Protein AF-A0A969XQJ2-F1 (afdb_monomer_lite)

Sequence (297 aa):
PVFRQEMNVAYYADLEAAYEAQEWARVVELSDRLWSTDPEYRRAQVEGMLFDAFIHSAEELIAEARVEEAIRLYDRALQLQPGVAGVERARDLATLYMEAMTYWGADWGLVLEPLGSLYEMAPGYLDVADRLYDAAVAYGDLFAQQGDWCVAVTQYDRALDTRYDAAVASRREEIAAYCRVSPTDTPEGTPGPEGWPTPSGAFVGRVVEQTPLESDKIYIRGRVLDRNGRGVGGVVVKIQAWDWSVTHVSDGNGLFSFDGLNQPVAYTLSLENYPGASVEAPGEWGKITWVEFKERG

Structure (mmCIF, N/CA/C/O backbone):
data_AF-A0A969XQJ2-F1
#
_entry.id   AF-A0A969XQJ2-F1
#
loop_
_atom_site.group_PDB
_atom_site.id
_atom_site.type_symbol
_atom_site.label_atom_id
_atom_site.label_alt_id
_atom_site.label_comp_id
_atom_site.label_asym_id
_atom_site.label_entity_id
_atom_site.label_seq_id
_atom_site.pdbx_PDB_ins_code
_atom_site.Cartn_x
_atom_site.Cartn_y
_atom_site.Cartn_z
_atom_site.occupancy
_atom_site.B_iso_or_equiv
_atom_site.auth_seq_id
_atom_site.auth_comp_id
_atom_site.auth_asym_id
_atom_site.auth_atom_id
_atom_site.pdbx_PDB_model_num
ATOM 1 N N . PRO A 1 1 ? -33.835 9.544 37.289 1.00 68.12 1 PRO A N 1
ATOM 2 C CA . PRO A 1 1 ? -32.744 8.898 38.063 1.00 68.12 1 PRO A CA 1
ATOM 3 C C . PRO A 1 1 ? -32.860 7.368 38.076 1.00 68.12 1 PRO A C 1
ATOM 5 O O . PRO A 1 1 ? -31.991 6.723 37.515 1.00 68.12 1 PRO A O 1
ATOM 8 N N . VAL A 1 2 ? -33.960 6.809 38.601 1.00 75.50 2 VAL A N 1
ATOM 9 C CA . VAL A 1 2 ? -34.174 5.346 38.690 1.00 75.50 2 VAL A CA 1
ATOM 10 C C . VAL A 1 2 ? -34.329 4.691 37.311 1.00 75.50 2 VAL A C 1
ATOM 12 O O . VAL A 1 2 ? -33.568 3.796 36.978 1.00 75.50 2 VAL A O 1
ATOM 15 N N . PHE A 1 3 ? -35.201 5.229 36.451 1.00 76.06 3 PHE A N 1
ATOM 16 C CA . PHE A 1 3 ? -35.419 4.701 35.093 1.00 76.06 3 PHE A CA 1
ATOM 17 C C . PHE A 1 3 ? -34.147 4.673 34.222 1.00 76.06 3 PHE A C 1
ATOM 19 O O . PHE A 1 3 ? -33.919 3.735 33.469 1.00 76.06 3 PHE A O 1
ATOM 26 N N . ARG A 1 4 ? -33.277 5.688 34.352 1.00 78.12 4 ARG A N 1
ATOM 27 C CA . ARG A 1 4 ? -31.981 5.726 33.647 1.00 78.12 4 ARG A CA 1
ATOM 28 C C . ARG A 1 4 ? -31.055 4.611 34.137 1.00 78.12 4 ARG A C 1
ATOM 30 O O . ARG A 1 4 ? -30.389 3.973 33.337 1.00 78.12 4 ARG A O 1
ATOM 37 N N . GLN A 1 5 ? -31.036 4.373 35.445 1.00 81.50 5 GLN A N 1
ATOM 38 C CA . GLN A 1 5 ? -30.201 3.348 36.058 1.00 81.50 5 GLN A CA 1
ATOM 39 C C . GLN A 1 5 ? -30.660 1.933 35.678 1.00 81.50 5 GLN A C 1
ATOM 41 O O . GLN A 1 5 ? -29.822 1.096 35.365 1.00 81.50 5 GLN A O 1
ATOM 46 N N . GLU A 1 6 ? -31.972 1.682 35.645 1.00 85.69 6 GLU A N 1
ATOM 47 C CA . GLU A 1 6 ? -32.547 0.412 35.171 1.00 85.69 6 GLU A CA 1
ATOM 48 C C . GLU A 1 6 ? -32.212 0.153 33.695 1.00 85.69 6 GLU A C 1
ATOM 50 O O . GLU A 1 6 ? -31.825 -0.955 33.332 1.00 85.69 6 GLU A O 1
ATOM 55 N N . MET A 1 7 ? -32.283 1.191 32.857 1.00 87.25 7 MET A N 1
ATOM 56 C CA . MET A 1 7 ? -31.946 1.099 31.437 1.00 87.25 7 MET A CA 1
ATOM 57 C C . MET A 1 7 ? -30.452 0.822 31.201 1.00 87.25 7 MET A C 1
ATOM 59 O O . MET A 1 7 ? -30.120 -0.032 30.385 1.00 87.25 7 MET A O 1
ATOM 63 N N . ASN A 1 8 ? -29.552 1.475 31.947 1.00 90.06 8 ASN A N 1
ATOM 64 C CA . ASN A 1 8 ? -28.110 1.206 31.863 1.00 90.06 8 ASN A CA 1
ATOM 65 C C . ASN A 1 8 ? -27.773 -0.241 32.253 1.00 90.06 8 ASN A C 1
ATOM 67 O O . ASN A 1 8 ? -26.934 -0.865 31.612 1.00 90.06 8 ASN A O 1
ATOM 71 N N . VAL A 1 9 ? -28.437 -0.783 33.285 1.00 92.94 9 VAL A N 1
ATOM 72 C CA . VAL A 1 9 ? -28.267 -2.187 33.698 1.00 92.94 9 VAL A CA 1
ATOM 73 C C . VAL A 1 9 ? -28.711 -3.138 32.588 1.00 92.94 9 VAL A C 1
ATOM 75 O O . VAL A 1 9 ? -27.995 -4.091 32.301 1.00 92.94 9 VAL A O 1
ATOM 78 N N . ALA A 1 10 ? -29.856 -2.872 31.951 1.00 91.38 10 ALA A N 1
ATOM 79 C CA . ALA A 1 10 ? -30.351 -3.694 30.850 1.00 91.38 10 ALA A CA 1
ATOM 80 C C . ALA A 1 10 ? -29.413 -3.655 29.631 1.00 91.38 10 ALA A C 1
ATOM 82 O O . ALA A 1 10 ? -29.007 -4.707 29.151 1.00 91.38 10 ALA A O 1
ATOM 83 N N . TYR A 1 11 ? -28.996 -2.464 29.181 1.00 91.44 11 TYR A N 1
ATOM 84 C CA . TYR A 1 11 ? -28.070 -2.341 28.048 1.00 91.44 11 TYR A CA 1
ATOM 85 C C . TYR A 1 11 ? -26.715 -2.987 28.311 1.00 91.44 11 TYR A C 1
ATOM 87 O O . TYR A 1 11 ? -26.141 -3.580 27.405 1.00 91.44 11 TYR A O 1
ATOM 95 N N . TYR A 1 12 ? -26.204 -2.886 29.537 1.00 95.81 12 TYR A N 1
ATOM 96 C CA . TYR A 1 12 ? -24.948 -3.528 29.894 1.00 95.81 12 TYR A CA 1
ATOM 97 C C . TYR A 1 12 ? -25.073 -5.061 29.937 1.00 95.81 12 TYR A C 1
ATOM 99 O O . TYR A 1 12 ? -24.171 -5.745 29.473 1.00 95.81 12 TYR A O 1
ATOM 107 N N . ALA A 1 13 ? -26.196 -5.608 30.413 1.00 96.75 13 ALA A N 1
ATOM 108 C CA . 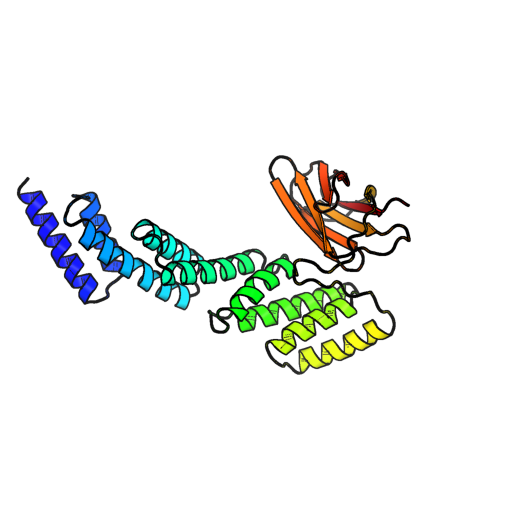ALA A 1 13 ? -26.439 -7.052 30.361 1.00 96.75 13 ALA A CA 1
ATOM 109 C C . ALA A 1 13 ? -26.564 -7.570 28.915 1.00 96.75 13 ALA A C 1
ATOM 111 O O . ALA A 1 13 ? -26.001 -8.612 28.586 1.00 96.75 13 ALA A O 1
ATOM 112 N N . ASP A 1 14 ? -27.251 -6.826 28.041 1.00 96.44 14 ASP A N 1
ATOM 113 C CA . ASP A 1 14 ? -27.321 -7.145 26.609 1.00 96.44 14 ASP A CA 1
ATOM 114 C C . ASP A 1 14 ? -25.930 -7.078 25.955 1.00 96.44 14 ASP A C 1
ATOM 116 O O . ASP A 1 14 ? -25.615 -7.886 25.084 1.00 96.44 14 ASP A O 1
ATOM 120 N N . LEU A 1 15 ? -25.096 -6.116 26.371 1.00 97.44 15 LEU A N 1
ATOM 121 C CA . LEU A 1 15 ? -23.725 -5.944 25.886 1.00 97.44 15 LEU A CA 1
ATOM 122 C C . LEU A 1 15 ? -22.840 -7.131 26.280 1.00 97.44 15 LEU A C 1
ATOM 124 O O . LEU A 1 15 ? -22.138 -7.662 25.424 1.00 97.44 15 LEU A O 1
ATOM 128 N N . GLU A 1 16 ? -22.903 -7.571 27.540 1.00 98.06 16 GLU A N 1
ATOM 129 C CA . GLU A 1 16 ? -22.179 -8.759 28.012 1.00 98.06 16 GLU A CA 1
ATOM 130 C C . GLU A 1 16 ? -22.615 -10.011 27.243 1.00 98.06 16 GLU A C 1
ATOM 132 O O . GLU A 1 16 ? -21.768 -10.764 26.771 1.00 98.06 16 GLU A O 1
ATOM 137 N N . ALA A 1 17 ? -23.922 -10.195 27.028 1.00 98.12 17 ALA A N 1
ATOM 138 C CA . ALA A 1 17 ? -24.436 -11.323 26.255 1.00 98.12 17 ALA A CA 1
ATOM 139 C C . ALA A 1 17 ? -23.962 -11.298 24.789 1.00 98.12 17 ALA A C 1
ATOM 141 O O . ALA A 1 17 ? -23.565 -12.334 24.257 1.00 98.12 17 ALA A O 1
ATOM 142 N N . ALA A 1 18 ? -23.968 -10.126 24.143 1.00 98.00 18 ALA A N 1
ATOM 143 C CA . ALA A 1 18 ? -23.460 -9.963 22.781 1.00 98.00 18 ALA A CA 1
ATOM 144 C C . ALA A 1 18 ? -21.953 -10.251 22.697 1.00 98.00 18 ALA A C 1
ATOM 146 O O . ALA A 1 18 ? -21.496 -10.893 21.753 1.00 98.00 18 ALA A O 1
ATOM 147 N N . TYR A 1 19 ? -21.186 -9.811 23.695 1.00 98.19 19 TYR A N 1
ATOM 148 C CA . TYR A 1 19 ? -19.752 -10.066 23.781 1.00 98.19 19 TYR A CA 1
ATOM 149 C C . TYR A 1 19 ? -19.448 -11.559 23.976 1.00 98.19 19 TYR A C 1
ATOM 151 O O . TYR A 1 19 ? -18.628 -12.119 23.252 1.00 98.19 19 TYR A O 1
ATOM 159 N N . GLU A 1 20 ? -20.160 -12.238 24.881 1.00 97.88 20 GLU A N 1
ATOM 160 C CA . GLU A 1 20 ? -20.044 -13.691 25.074 1.00 97.88 20 GLU A CA 1
ATOM 161 C C . GLU A 1 20 ? -20.429 -14.484 23.815 1.00 97.88 20 GLU A C 1
ATOM 163 O O . GLU A 1 20 ? -19.836 -15.525 23.529 1.00 97.88 20 GLU A O 1
ATOM 168 N N . ALA A 1 21 ? -21.398 -13.982 23.046 1.00 97.81 21 ALA A N 1
ATOM 169 C CA . ALA A 1 21 ? -21.823 -14.555 21.773 1.00 97.81 21 ALA A CA 1
ATOM 170 C C . ALA A 1 21 ? -20.924 -14.169 20.581 1.00 97.81 21 ALA A C 1
ATOM 172 O O . ALA A 1 21 ? -21.176 -14.635 19.471 1.00 97.81 21 ALA A O 1
ATOM 173 N N . GLN A 1 22 ? -19.885 -13.349 20.796 1.00 97.06 22 GLN A N 1
ATOM 174 C CA . GLN A 1 22 ? -18.988 -12.831 19.754 1.00 97.06 22 GLN A CA 1
ATOM 175 C C . GLN A 1 22 ? -19.714 -12.031 18.657 1.00 97.06 22 GLN A C 1
ATOM 177 O O . GLN A 1 22 ? -19.283 -11.963 17.509 1.00 97.06 22 GLN A O 1
ATOM 182 N N . GLU A 1 23 ? -20.831 -11.392 19.003 1.00 97.06 23 GLU A N 1
ATOM 183 C CA . GLU A 1 23 ? -21.601 -10.542 18.098 1.00 97.06 23 GLU A CA 1
ATOM 184 C C . GLU A 1 23 ? -20.977 -9.135 18.045 1.00 97.06 23 GLU A C 1
ATOM 186 O O . GLU A 1 23 ? -21.541 -8.161 18.546 1.00 97.06 23 GLU A O 1
ATOM 191 N N . TRP A 1 24 ? -19.789 -8.999 17.449 1.00 95.75 24 TRP A N 1
ATOM 192 C CA . TRP A 1 24 ? -18.967 -7.778 17.527 1.00 95.75 24 TRP A CA 1
ATOM 193 C C . TRP A 1 24 ? -19.682 -6.509 17.051 1.00 95.75 24 TRP A C 1
ATOM 195 O O . TRP A 1 24 ? -19.635 -5.475 17.719 1.00 95.75 24 TRP A O 1
ATOM 205 N N . ALA A 1 25 ? -20.436 -6.593 15.951 1.00 91.75 25 ALA A N 1
ATOM 206 C CA . ALA A 1 25 ? -21.256 -5.480 15.472 1.00 91.75 25 ALA A CA 1
ATOM 207 C C . ALA A 1 25 ? -22.308 -5.041 16.510 1.00 91.75 25 ALA A C 1
ATOM 209 O O . ALA A 1 25 ? -22.579 -3.848 16.675 1.00 91.75 25 ALA A O 1
ATOM 210 N N . ARG A 1 26 ? -22.877 -6.002 17.245 1.00 95.12 26 ARG A N 1
ATOM 211 C CA . ARG A 1 26 ? -23.861 -5.747 18.298 1.00 95.12 26 ARG A CA 1
ATOM 212 C C . ARG A 1 26 ? -23.209 -5.151 19.546 1.00 95.12 26 ARG A C 1
ATOM 214 O O . ARG A 1 26 ? -23.802 -4.263 20.157 1.00 95.12 26 ARG A O 1
ATOM 221 N N . VAL A 1 27 ? -21.988 -5.575 19.880 1.00 97.50 27 VAL A N 1
ATOM 222 C CA . VAL A 1 27 ? -21.174 -4.995 20.963 1.00 97.50 27 VAL A CA 1
ATOM 223 C C . VAL A 1 27 ? -20.923 -3.505 20.721 1.00 97.50 27 VAL A C 1
ATOM 225 O O . VAL A 1 27 ? -21.145 -2.695 21.623 1.00 97.50 27 VAL A O 1
ATOM 228 N N . VAL A 1 28 ? -20.538 -3.115 19.500 1.00 93.50 28 VAL A N 1
ATOM 229 C CA . VAL A 1 28 ? -20.348 -1.699 19.133 1.00 93.50 28 VAL A CA 1
ATOM 230 C C . VAL A 1 28 ? -21.655 -0.912 19.285 1.00 93.50 28 VAL A C 1
ATOM 232 O O . VAL A 1 28 ? -21.684 0.117 19.957 1.00 93.50 28 VAL A O 1
ATOM 235 N N . GLU A 1 29 ? -22.761 -1.424 18.734 1.00 93.69 29 GLU A N 1
ATOM 236 C CA . GLU A 1 29 ? -24.067 -0.753 18.791 1.00 93.69 29 GLU A CA 1
ATOM 237 C C . GLU A 1 29 ? -24.560 -0.537 20.234 1.00 93.69 29 GLU A C 1
ATOM 239 O O . GLU A 1 29 ? -25.061 0.537 20.583 1.00 93.69 29 GLU A O 1
ATOM 244 N N . LEU A 1 30 ? -24.447 -1.562 21.081 1.00 94.88 30 LEU A N 1
ATOM 245 C CA . LEU A 1 30 ? -24.872 -1.495 22.478 1.00 94.88 30 LEU A CA 1
ATOM 246 C C . LEU A 1 30 ? -23.963 -0.579 23.305 1.00 94.88 30 LEU A C 1
ATOM 248 O O . LEU A 1 30 ? -24.469 0.152 24.160 1.00 94.88 30 LEU A O 1
ATOM 252 N N . SER A 1 31 ? -22.661 -0.550 23.007 1.00 94.00 31 SER A N 1
ATOM 253 C CA . SER A 1 31 ? -21.711 0.372 23.642 1.00 94.00 31 SER A CA 1
ATOM 254 C C . SER A 1 31 ? -22.047 1.832 23.324 1.00 94.00 31 SER A C 1
ATOM 256 O O . SER A 1 31 ? -22.154 2.645 24.243 1.00 94.00 31 SER A O 1
ATOM 258 N N . ASP A 1 32 ? -22.332 2.156 22.057 1.00 91.69 32 ASP A N 1
ATOM 259 C CA . ASP A 1 32 ? -22.742 3.506 21.637 1.00 91.69 32 ASP A CA 1
ATOM 260 C C . ASP A 1 32 ? -24.039 3.953 22.331 1.00 91.69 32 ASP A C 1
ATOM 262 O O . ASP A 1 32 ? -24.153 5.083 22.821 1.00 91.69 32 ASP A O 1
ATOM 266 N N . ARG A 1 33 ? -25.031 3.056 22.428 1.00 91.31 33 ARG A N 1
ATOM 267 C CA . ARG A 1 33 ? -26.292 3.332 23.137 1.00 91.31 33 ARG A CA 1
ATOM 268 C C . ARG A 1 33 ? -26.059 3.594 24.622 1.00 91.31 33 ARG A C 1
ATOM 270 O O . ARG A 1 33 ? -26.620 4.554 25.162 1.00 91.31 33 ARG A O 1
ATOM 277 N N . LEU A 1 34 ? -25.231 2.777 25.270 1.00 92.88 34 LEU A N 1
ATOM 278 C CA . LEU A 1 34 ? -24.901 2.931 26.682 1.00 92.88 34 LEU A CA 1
ATOM 279 C C . LEU A 1 34 ? -24.174 4.259 26.933 1.00 92.88 34 LEU A C 1
ATOM 281 O O . LEU A 1 34 ? -24.609 5.029 27.789 1.00 92.88 34 LEU A O 1
ATOM 285 N N . TRP A 1 35 ? -23.169 4.601 26.124 1.00 91.75 35 TRP A N 1
ATOM 286 C CA . TRP A 1 35 ? -22.449 5.874 26.227 1.00 91.75 35 TRP A CA 1
ATOM 287 C C . TRP A 1 35 ? -23.308 7.097 25.923 1.00 91.75 35 TRP A C 1
ATOM 289 O O . TRP A 1 35 ? -23.174 8.115 26.597 1.00 91.75 35 TRP A O 1
ATOM 299 N N . SER A 1 36 ? -24.244 7.011 24.974 1.00 90.44 36 SER A N 1
ATOM 300 C CA . SER A 1 36 ? -25.186 8.111 24.717 1.00 90.44 36 SER A CA 1
ATOM 301 C C . SER A 1 36 ? -26.073 8.433 25.929 1.00 90.44 36 SER A C 1
ATOM 303 O O . SER A 1 36 ? -26.563 9.555 26.069 1.00 90.44 36 SER A O 1
ATOM 305 N N . THR A 1 37 ? -26.267 7.453 26.818 1.00 90.06 37 THR A N 1
ATOM 306 C CA . THR A 1 37 ? -27.092 7.582 28.021 1.00 90.06 37 THR A CA 1
ATOM 307 C C . THR A 1 37 ? -26.263 7.955 29.251 1.00 90.06 37 THR A C 1
ATOM 309 O O . THR A 1 37 ? -26.667 8.834 30.022 1.00 90.06 37 THR A O 1
ATOM 312 N N . ASP A 1 38 ? -25.143 7.262 29.464 1.00 93.44 38 ASP A N 1
ATOM 313 C CA . ASP A 1 38 ? -24.268 7.400 30.628 1.00 93.44 38 ASP A CA 1
ATOM 314 C C . ASP A 1 38 ? -22.829 6.930 30.303 1.00 93.44 38 ASP A C 1
ATOM 316 O O . ASP A 1 38 ? -22.509 5.751 30.471 1.00 93.44 38 ASP A O 1
ATOM 320 N N . PRO A 1 39 ? -21.946 7.839 29.843 1.00 91.69 39 PRO A N 1
ATOM 321 C CA . PRO A 1 39 ? -20.570 7.512 29.446 1.00 91.69 39 PRO A CA 1
ATOM 322 C C . PRO A 1 39 ? -19.697 6.906 30.553 1.00 91.69 39 PRO A C 1
ATOM 324 O O . PRO A 1 39 ? -18.723 6.216 30.268 1.00 91.69 39 PRO A O 1
ATOM 327 N N . GLU A 1 40 ? -20.022 7.174 31.820 1.00 94.38 40 GLU A N 1
ATOM 328 C CA . GLU A 1 40 ? -19.209 6.744 32.964 1.00 94.38 40 GLU A CA 1
ATOM 329 C C . GLU A 1 40 ? -19.672 5.396 33.537 1.00 94.38 40 GLU A C 1
ATOM 331 O O . GLU A 1 40 ? -19.009 4.807 34.399 1.00 94.38 40 GLU A O 1
ATOM 336 N N . TYR A 1 41 ? -20.804 4.869 33.060 1.00 94.44 41 TYR A N 1
ATOM 337 C CA . TYR A 1 41 ? -21.340 3.606 33.540 1.00 94.44 41 TYR A CA 1
ATOM 338 C C . TYR A 1 41 ? -20.441 2.439 33.128 1.00 94.44 41 TYR A C 1
ATOM 340 O O . TYR A 1 41 ? -20.392 2.063 31.960 1.00 94.44 41 TYR A O 1
ATOM 348 N N . ARG A 1 42 ? -19.746 1.842 34.110 1.00 95.25 42 ARG A N 1
ATOM 349 C CA . ARG A 1 42 ? -18.847 0.686 33.904 1.00 95.25 42 ARG A CA 1
ATOM 350 C C . ARG A 1 42 ? -17.858 0.911 32.757 1.00 95.25 42 ARG A C 1
ATOM 352 O O . ARG A 1 42 ? -17.553 0.002 31.990 1.00 95.25 42 ARG A O 1
ATOM 359 N N . ARG A 1 43 ? -17.370 2.147 32.655 1.00 95.00 43 ARG A N 1
ATOM 360 C CA . ARG A 1 43 ? -16.572 2.635 31.533 1.00 95.00 43 ARG A CA 1
ATOM 361 C C . ARG A 1 43 ? -15.448 1.678 31.136 1.00 95.00 43 ARG A C 1
ATOM 363 O O . ARG A 1 43 ? -15.395 1.273 29.987 1.00 95.00 43 ARG A O 1
ATOM 370 N N . ALA A 1 44 ? -14.632 1.243 32.095 1.00 95.75 44 ALA A N 1
ATOM 371 C CA . ALA A 1 44 ? -13.509 0.345 31.827 1.00 95.75 44 ALA A CA 1
ATOM 372 C C . ALA A 1 44 ? -13.936 -1.019 31.245 1.00 95.75 44 ALA A C 1
ATOM 374 O O . ALA A 1 44 ? -13.248 -1.559 30.387 1.00 95.75 44 ALA A O 1
ATOM 375 N N . GLN A 1 45 ? -15.064 -1.585 31.693 1.00 96.81 45 GLN A N 1
ATOM 376 C CA . GLN A 1 45 ? -15.578 -2.850 31.154 1.00 96.81 45 GLN A CA 1
ATOM 377 C C . GLN A 1 45 ? -16.109 -2.675 29.729 1.00 96.81 45 GLN A C 1
ATOM 379 O O . GLN A 1 45 ? -15.850 -3.512 28.870 1.00 96.81 45 GLN A O 1
ATOM 384 N N . VAL A 1 46 ? -16.830 -1.578 29.480 1.00 96.75 46 VAL A N 1
ATOM 385 C CA . VAL A 1 46 ? -17.363 -1.249 28.151 1.00 96.75 46 VAL A CA 1
ATOM 386 C C . VAL A 1 46 ? -16.225 -0.976 27.168 1.00 96.75 46 VAL A C 1
ATOM 388 O O . VAL A 1 46 ? -16.230 -1.532 26.079 1.00 96.75 46 VAL A O 1
ATOM 391 N N . GLU A 1 47 ? -15.222 -0.185 27.565 1.00 97.00 47 GLU A N 1
ATOM 392 C CA . GLU A 1 47 ? -14.029 0.086 26.751 1.00 97.00 47 GLU A CA 1
ATOM 393 C C . GLU A 1 47 ? -13.260 -1.206 26.431 1.00 97.00 47 GLU A C 1
ATOM 395 O O . GLU A 1 47 ? -12.841 -1.382 25.292 1.00 97.00 47 GLU A O 1
ATOM 400 N N . GLY A 1 48 ? -13.139 -2.139 27.385 1.00 97.56 48 GLY A N 1
ATOM 401 C CA . GLY A 1 48 ? -12.519 -3.448 27.149 1.00 97.56 48 GLY A CA 1
ATOM 402 C C . GLY A 1 48 ? -13.271 -4.302 26.121 1.00 97.56 48 GLY A C 1
ATOM 403 O O . GLY A 1 48 ? -12.670 -4.785 25.167 1.00 97.56 48 GLY A O 1
ATOM 404 N N . MET A 1 49 ? -14.596 -4.435 26.255 1.00 98.19 49 MET A N 1
ATOM 405 C CA . MET A 1 49 ? -15.408 -5.180 25.278 1.00 98.19 49 MET A CA 1
ATOM 406 C C . MET A 1 49 ? -15.399 -4.517 23.894 1.00 98.19 49 MET A C 1
ATOM 408 O O . MET A 1 49 ? -15.373 -5.200 22.870 1.00 98.19 49 MET A O 1
ATOM 412 N N . LEU A 1 50 ? -15.410 -3.182 23.853 1.00 97.56 50 LEU A N 1
ATOM 413 C CA . LEU A 1 50 ? -15.385 -2.417 22.612 1.00 97.56 50 LEU A CA 1
ATOM 414 C C . LEU A 1 50 ? -14.028 -2.516 21.900 1.00 97.56 50 LEU A C 1
ATOM 416 O O . LEU A 1 50 ? -13.990 -2.592 20.674 1.00 97.56 50 LEU A O 1
ATOM 420 N N . PHE A 1 51 ? -12.928 -2.556 22.656 1.00 98.31 51 PHE A N 1
ATOM 421 C CA . PHE A 1 51 ? -11.586 -2.804 22.131 1.00 98.31 51 PHE A CA 1
ATOM 422 C C . PHE A 1 51 ? -11.516 -4.137 21.375 1.00 98.31 51 PHE A C 1
ATOM 424 O O . PHE A 1 51 ? -11.130 -4.155 20.205 1.00 98.31 51 PHE A O 1
ATOM 431 N N . ASP A 1 52 ? -11.968 -5.225 21.999 1.00 98.12 52 ASP A N 1
ATOM 432 C CA . ASP A 1 52 ? -11.993 -6.553 21.376 1.00 98.12 52 ASP A CA 1
ATOM 433 C C . ASP A 1 52 ? -12.915 -6.590 20.149 1.00 98.12 52 ASP A C 1
ATOM 435 O O . ASP A 1 52 ? -12.546 -7.121 19.099 1.00 98.12 52 ASP A O 1
ATOM 439 N N . ALA A 1 53 ? -14.095 -5.964 20.243 1.00 98.25 53 ALA A N 1
ATOM 440 C CA . ALA A 1 53 ? -15.029 -5.883 19.125 1.00 98.25 53 ALA A CA 1
ATOM 441 C C . ALA A 1 53 ? -14.434 -5.141 17.920 1.00 98.25 53 ALA A C 1
ATOM 443 O O . ALA A 1 53 ? -14.646 -5.565 16.783 1.00 98.25 53 ALA A O 1
ATOM 444 N N . PHE A 1 54 ? -13.672 -4.062 18.140 1.00 98.44 54 PHE A N 1
ATOM 445 C CA . PHE A 1 54 ? -12.986 -3.357 17.058 1.00 98.44 54 PHE A CA 1
ATOM 446 C C . PHE A 1 54 ? -11.905 -4.210 16.398 1.00 98.44 54 PHE A C 1
ATOM 448 O O . PHE A 1 54 ? -11.815 -4.188 15.172 1.00 98.44 54 PHE A O 1
ATOM 455 N N . ILE A 1 55 ? -11.123 -4.976 17.164 1.00 98.19 55 ILE A N 1
ATOM 456 C CA . ILE A 1 55 ? -10.083 -5.850 16.603 1.00 98.19 55 ILE A CA 1
ATOM 457 C C . ILE A 1 55 ? -10.709 -6.941 15.740 1.00 98.19 55 ILE A C 1
ATOM 459 O O . ILE A 1 55 ? -10.332 -7.076 14.578 1.00 98.19 55 ILE A O 1
ATOM 463 N N . HIS A 1 56 ? -11.691 -7.673 16.264 1.00 97.75 56 HIS A N 1
ATOM 464 C CA . HIS A 1 56 ? -12.308 -8.765 15.513 1.00 97.75 56 HIS A CA 1
ATOM 465 C C . HIS A 1 56 ? -13.082 -8.274 14.288 1.00 97.75 56 HIS A C 1
ATOM 467 O O . HIS A 1 56 ? -12.968 -8.856 13.212 1.00 97.75 56 HIS A O 1
ATOM 473 N N . SER A 1 57 ? -13.786 -7.146 14.401 1.00 97.38 57 SER A N 1
ATOM 474 C CA . SER A 1 57 ? -14.433 -6.527 13.238 1.00 97.38 57 SER A CA 1
ATOM 475 C C . SER A 1 57 ? -13.404 -6.070 12.193 1.00 97.38 57 SER A C 1
ATOM 477 O O . SER A 1 57 ? -13.657 -6.160 10.996 1.00 97.38 57 SER A O 1
ATOM 479 N N . ALA A 1 58 ? -12.232 -5.581 12.614 1.00 98.06 58 ALA A N 1
ATOM 480 C CA . ALA A 1 58 ? -11.159 -5.219 11.692 1.00 98.06 58 ALA A CA 1
ATOM 481 C C . ALA A 1 58 ? -10.588 -6.453 10.978 1.00 98.06 58 ALA A C 1
ATOM 483 O O . ALA A 1 58 ? -10.365 -6.400 9.774 1.00 98.06 58 ALA A O 1
ATOM 484 N N . GLU A 1 59 ? -10.397 -7.568 11.685 1.00 96.88 59 GLU A N 1
ATOM 485 C CA . GLU A 1 59 ? -9.954 -8.842 11.102 1.00 96.88 59 GLU A CA 1
ATOM 486 C C . GLU A 1 59 ? -10.944 -9.372 10.051 1.00 96.88 59 GLU A C 1
ATOM 488 O O . GLU A 1 59 ? -10.526 -9.791 8.970 1.00 96.88 59 GLU A O 1
ATOM 493 N N . GLU A 1 60 ? -12.251 -9.291 10.322 1.00 96.69 60 GLU A N 1
ATOM 494 C CA . GLU A 1 60 ? -13.304 -9.616 9.349 1.00 96.69 60 GLU A CA 1
ATOM 495 C C . GLU A 1 60 ? -13.226 -8.706 8.113 1.00 96.69 60 GLU A C 1
ATOM 497 O O . GLU A 1 60 ? -13.250 -9.185 6.980 1.00 96.69 60 GLU A O 1
ATOM 502 N N . LEU A 1 61 ? -13.041 -7.397 8.312 1.00 97.88 61 LEU A N 1
ATOM 503 C CA . LEU A 1 61 ? -12.875 -6.440 7.215 1.00 97.88 61 LEU A CA 1
ATOM 504 C C . LEU A 1 61 ? -11.610 -6.705 6.390 1.00 97.88 61 LEU A C 1
ATOM 506 O O . LEU A 1 61 ? -11.648 -6.553 5.169 1.00 97.88 61 LEU A O 1
ATOM 510 N N . ILE A 1 62 ? -10.506 -7.133 7.013 1.00 98.19 62 ILE A N 1
ATOM 511 C CA . ILE A 1 62 ? -9.317 -7.595 6.286 1.00 98.19 62 ILE A CA 1
ATOM 512 C C . ILE A 1 62 ? -9.674 -8.812 5.428 1.00 98.19 62 ILE A C 1
ATOM 514 O O . ILE A 1 62 ? -9.375 -8.807 4.238 1.00 98.19 62 ILE A O 1
ATOM 518 N N . ALA A 1 63 ? -10.373 -9.813 5.968 1.00 96.19 63 ALA A N 1
ATOM 519 C CA . ALA A 1 63 ? -10.789 -10.985 5.192 1.00 96.19 63 ALA A CA 1
ATOM 520 C C . ALA A 1 63 ? -11.708 -10.633 4.000 1.00 96.19 63 ALA A C 1
ATOM 522 O O . ALA A 1 63 ? -11.678 -11.312 2.974 1.00 96.19 63 ALA A O 1
ATOM 523 N N . GLU A 1 64 ? -12.479 -9.548 4.105 1.00 96.75 64 GLU A N 1
ATOM 524 C CA . GLU A 1 64 ? -13.305 -8.981 3.027 1.00 96.75 64 GLU A CA 1
ATOM 525 C C . GLU A 1 64 ? -12.544 -8.024 2.084 1.00 96.75 64 GLU A C 1
ATOM 527 O O . GLU A 1 64 ? -13.152 -7.426 1.195 1.00 96.75 64 GLU A O 1
ATOM 532 N N . ALA A 1 65 ? -11.231 -7.846 2.269 1.00 95.81 65 ALA A N 1
ATOM 533 C CA . ALA A 1 65 ? -10.389 -6.867 1.570 1.00 95.81 65 ALA A CA 1
ATOM 534 C C . ALA A 1 65 ? -10.845 -5.396 1.724 1.00 95.81 65 ALA A C 1
ATOM 536 O O . ALA A 1 65 ? -10.496 -4.528 0.921 1.00 95.81 65 ALA A O 1
ATOM 537 N N . ARG A 1 66 ? -11.583 -5.077 2.793 1.00 97.81 66 ARG A N 1
ATOM 538 C CA . ARG A 1 66 ? -12.044 -3.725 3.164 1.00 97.81 66 ARG A CA 1
ATOM 539 C C . ARG A 1 66 ? -11.040 -3.037 4.091 1.00 97.81 66 ARG A C 1
ATOM 541 O O . ARG A 1 66 ? -11.347 -2.629 5.212 1.00 97.81 66 ARG A O 1
ATOM 548 N N . VAL A 1 67 ? -9.806 -2.916 3.608 1.00 97.56 67 VAL A N 1
ATOM 549 C CA . VAL A 1 67 ? -8.628 -2.581 4.425 1.00 97.56 67 VAL A CA 1
ATOM 550 C C . VAL A 1 67 ? -8.693 -1.178 5.041 1.00 97.56 67 VAL A C 1
ATOM 552 O O . VAL A 1 67 ? -8.369 -1.017 6.215 1.00 97.56 67 VAL A O 1
ATOM 555 N N . GLU A 1 68 ? -9.184 -0.165 4.319 1.00 95.44 68 GLU A N 1
ATOM 556 C CA . GLU A 1 68 ? -9.348 1.190 4.882 1.00 95.44 68 GLU A CA 1
ATOM 557 C C . GLU A 1 68 ? -10.265 1.222 6.108 1.00 95.44 68 GLU A C 1
ATOM 559 O O . GLU A 1 68 ? -10.037 1.973 7.058 1.00 95.44 68 GLU A O 1
ATOM 564 N N . GLU A 1 69 ? -11.333 0.426 6.083 1.00 96.62 69 GLU A N 1
ATOM 565 C CA . GLU A 1 69 ? -12.278 0.353 7.191 1.00 96.62 69 GLU A CA 1
ATOM 566 C C . GLU A 1 69 ? -11.658 -0.382 8.381 1.00 96.62 69 GLU A C 1
ATOM 568 O O . GLU A 1 69 ? -11.809 0.077 9.514 1.00 96.62 69 GLU A O 1
ATOM 573 N N . ALA A 1 70 ? -10.886 -1.443 8.126 1.00 98.31 70 ALA A N 1
ATOM 574 C CA . ALA A 1 70 ? -10.128 -2.145 9.157 1.00 98.31 70 ALA A CA 1
ATOM 575 C C . ALA A 1 70 ? -9.123 -1.220 9.866 1.00 98.31 70 ALA A C 1
ATOM 577 O O . ALA A 1 70 ? -9.087 -1.192 11.096 1.00 98.31 70 ALA A O 1
ATOM 578 N N . ILE A 1 71 ? -8.375 -0.392 9.120 1.00 98.12 71 ILE A N 1
ATOM 579 C CA . ILE A 1 71 ? -7.440 0.598 9.692 1.00 98.12 71 ILE A CA 1
ATOM 580 C C . ILE A 1 71 ? -8.166 1.523 10.674 1.00 98.12 71 ILE A C 1
ATOM 582 O O . ILE A 1 71 ? -7.696 1.721 11.794 1.00 98.12 71 ILE A O 1
ATOM 586 N N . ARG A 1 72 ? -9.348 2.038 10.303 1.00 98.12 72 ARG A N 1
ATOM 587 C CA . ARG A 1 72 ? -10.140 2.915 11.186 1.00 98.12 72 ARG A CA 1
ATOM 588 C C . ARG A 1 72 ? -10.549 2.217 12.481 1.00 98.12 72 ARG A C 1
ATOM 590 O O . ARG A 1 72 ? -10.627 2.874 13.518 1.00 98.12 72 ARG A O 1
ATOM 597 N N . LEU A 1 73 ? -10.847 0.920 12.433 1.00 98.06 73 LEU A N 1
ATOM 598 C CA . LEU A 1 73 ? -11.195 0.153 13.627 1.00 98.06 73 LEU A CA 1
ATOM 599 C C . LEU A 1 73 ? -9.971 -0.127 14.503 1.00 98.06 73 LEU A C 1
ATOM 601 O O . LEU A 1 73 ? -10.063 0.056 15.715 1.00 98.06 73 LEU A O 1
ATOM 605 N N . TYR A 1 74 ? -8.817 -0.455 13.919 1.00 98.62 74 TYR A N 1
ATOM 606 C CA . TYR A 1 74 ? -7.571 -0.561 14.682 1.00 98.62 74 TYR A CA 1
ATOM 607 C C . TYR A 1 74 ? -7.191 0.764 15.351 1.00 98.62 74 TYR A C 1
ATOM 609 O O . TYR A 1 74 ? -6.845 0.774 16.531 1.00 98.62 74 TYR A O 1
ATOM 617 N N . ASP A 1 75 ? -7.335 1.893 14.651 1.00 98.31 75 ASP A N 1
ATOM 618 C CA . ASP A 1 75 ? -7.095 3.219 15.228 1.00 98.31 75 ASP A CA 1
ATOM 619 C C . ASP A 1 75 ? -8.037 3.495 16.415 1.00 98.31 75 ASP A C 1
ATOM 621 O O . ASP A 1 75 ? -7.608 4.025 17.440 1.00 98.31 75 ASP A O 1
ATOM 625 N N . ARG A 1 76 ? -9.318 3.107 16.320 1.00 97.75 76 ARG A N 1
ATOM 626 C CA . ARG A 1 76 ? -10.276 3.227 17.434 1.00 97.75 76 ARG A CA 1
ATOM 627 C C . ARG A 1 76 ? -9.925 2.312 18.605 1.00 97.75 76 ARG A C 1
ATOM 629 O O . ARG A 1 76 ? -10.010 2.754 19.746 1.00 97.75 76 ARG A O 1
ATOM 636 N N . ALA A 1 77 ? -9.500 1.078 18.345 1.00 98.25 77 ALA A N 1
ATOM 637 C CA . ALA A 1 77 ? -9.018 0.176 19.387 1.00 98.25 77 ALA A CA 1
ATOM 638 C C . ALA A 1 77 ? -7.810 0.788 20.121 1.00 98.25 77 ALA A C 1
ATOM 640 O O . ALA A 1 77 ? -7.800 0.868 21.347 1.00 98.25 77 ALA A O 1
ATOM 641 N N . LEU A 1 78 ? -6.837 1.330 19.386 1.00 98.00 78 LEU A N 1
ATOM 642 C CA . LEU A 1 78 ? -5.646 1.963 19.960 1.00 98.00 78 LEU A CA 1
ATOM 643 C C . LEU A 1 78 ? -5.942 3.276 20.701 1.00 98.00 78 LEU A C 1
ATOM 645 O O . LEU A 1 78 ? -5.193 3.644 21.602 1.00 98.00 78 LEU A O 1
ATOM 649 N N . GLN A 1 79 ? -7.038 3.970 20.377 1.00 97.38 79 GLN A N 1
ATOM 650 C CA . GLN A 1 79 ? -7.516 5.106 21.174 1.00 97.38 79 GLN A CA 1
ATOM 651 C C . GLN A 1 79 ? -8.038 4.674 22.549 1.00 97.38 79 GLN A C 1
ATOM 653 O O . GLN A 1 79 ? -7.846 5.408 23.519 1.00 97.38 79 GLN A O 1
ATOM 658 N N . LEU A 1 80 ? -8.685 3.507 22.638 1.00 95.94 80 LEU A N 1
ATOM 659 C CA . LEU A 1 80 ? -9.152 2.942 23.909 1.00 95.94 80 LEU A CA 1
ATOM 660 C C . LEU A 1 80 ? -7.986 2.378 24.723 1.00 95.94 80 LEU A C 1
ATOM 662 O O . LEU A 1 80 ? -7.879 2.638 25.920 1.00 95.94 80 LEU A O 1
ATOM 666 N N . GLN A 1 81 ? -7.093 1.638 24.064 1.00 97.00 81 GLN A N 1
ATOM 667 C CA . GLN A 1 81 ? -5.938 1.015 24.695 1.00 97.00 81 GLN A CA 1
ATOM 668 C C . GLN A 1 81 ? -4.669 1.206 23.842 1.00 97.00 81 GLN A C 1
ATOM 670 O O . GLN A 1 81 ? -4.380 0.394 22.960 1.00 97.00 81 GLN A O 1
ATOM 675 N N . PRO A 1 82 ? -3.879 2.262 24.114 1.00 96.56 82 PRO A N 1
ATOM 676 C CA . PRO A 1 82 ? -2.632 2.529 23.398 1.00 96.56 82 PRO A CA 1
ATOM 677 C C . PRO A 1 82 ? -1.531 1.500 23.701 1.00 96.56 82 PRO A C 1
ATOM 679 O O . PRO A 1 82 ? -1.480 0.941 24.799 1.00 96.56 82 PRO A O 1
ATOM 682 N N . GLY A 1 83 ? -0.588 1.308 22.771 1.00 93.88 83 GLY A N 1
ATOM 683 C CA . GLY A 1 83 ? 0.628 0.516 23.009 1.00 93.88 83 GLY A CA 1
ATOM 684 C C . GLY A 1 83 ? 0.450 -1.000 22.905 1.00 93.88 83 GLY A C 1
ATOM 685 O O . GLY A 1 83 ? 1.303 -1.759 23.375 1.00 93.88 83 GLY A O 1
ATOM 686 N N . VAL A 1 84 ? -0.664 -1.475 22.338 1.00 98.00 84 VAL A N 1
ATOM 687 C CA . VAL A 1 84 ? -0.893 -2.911 22.134 1.00 98.00 84 VAL A CA 1
ATOM 688 C C . VAL A 1 84 ? -0.202 -3.352 20.847 1.00 98.00 84 VAL A C 1
ATOM 690 O O . VAL A 1 84 ? -0.778 -3.292 19.764 1.00 98.00 84 VAL A O 1
ATOM 693 N N . ALA A 1 85 ? 1.025 -3.857 20.986 1.00 97.38 85 ALA A N 1
ATOM 694 C CA . ALA A 1 85 ? 1.916 -4.193 19.870 1.00 97.38 85 ALA A CA 1
ATOM 695 C C . ALA A 1 85 ? 1.291 -5.081 18.772 1.00 97.38 85 ALA A C 1
ATOM 697 O O . ALA A 1 85 ? 1.652 -4.965 17.604 1.00 97.38 85 ALA A O 1
ATOM 698 N N . GLY A 1 86 ? 0.367 -5.985 19.125 1.00 97.50 86 GLY A N 1
ATOM 699 C CA . GLY A 1 86 ? -0.341 -6.814 18.141 1.00 97.50 86 GLY A CA 1
ATOM 700 C C . GLY A 1 86 ? -1.273 -6.005 17.234 1.00 97.50 86 GLY A C 1
ATOM 701 O O . GLY A 1 86 ? -1.287 -6.220 16.026 1.00 97.50 86 GLY A O 1
ATOM 702 N N . VAL A 1 87 ? -1.996 -5.042 17.810 1.00 98.44 87 VAL A N 1
ATOM 703 C CA . VAL A 1 87 ? -2.934 -4.164 17.095 1.00 98.44 87 VAL A CA 1
ATOM 704 C C . VAL A 1 87 ? -2.177 -3.111 16.293 1.00 98.44 87 VAL A C 1
ATOM 706 O O . VAL A 1 87 ? -2.524 -2.864 15.143 1.00 98.44 87 VAL A O 1
ATOM 709 N N . GLU A 1 88 ? -1.104 -2.548 16.858 1.00 98.12 88 GLU A N 1
ATOM 710 C CA . GLU A 1 88 ? -0.197 -1.638 16.141 1.00 98.12 88 GLU A CA 1
ATOM 711 C C . GLU A 1 88 ? 0.378 -2.323 14.900 1.00 98.12 88 GLU A C 1
ATOM 713 O O . GLU A 1 88 ? 0.234 -1.814 13.793 1.00 98.12 88 GLU A O 1
ATOM 718 N N . ARG A 1 89 ? 0.900 -3.550 15.048 1.00 98.06 89 ARG A N 1
ATOM 719 C CA . ARG A 1 89 ? 1.381 -4.330 13.903 1.00 98.06 89 ARG A CA 1
ATOM 720 C C . ARG A 1 89 ? 0.278 -4.574 12.871 1.00 98.06 89 ARG A C 1
ATOM 722 O O . ARG A 1 89 ? 0.534 -4.416 11.684 1.00 98.06 89 ARG A O 1
ATOM 729 N N . ALA A 1 90 ? -0.927 -4.970 13.286 1.00 98.38 90 ALA A N 1
ATOM 730 C CA . ALA A 1 90 ? -2.027 -5.222 12.351 1.00 98.38 90 ALA A CA 1
ATOM 731 C C . ALA A 1 90 ? -2.408 -3.960 11.553 1.00 98.38 90 ALA A C 1
ATOM 733 O O . ALA A 1 90 ? -2.581 -4.021 10.334 1.00 98.38 90 ALA A O 1
ATOM 734 N N . ARG A 1 91 ? -2.457 -2.809 12.232 1.00 98.56 91 ARG A N 1
ATOM 735 C CA . ARG A 1 91 ? -2.687 -1.489 11.636 1.00 98.56 91 ARG A CA 1
ATOM 736 C C . ARG A 1 91 ? -1.579 -1.091 10.659 1.00 98.56 91 ARG A C 1
ATOM 738 O O . ARG A 1 91 ? -1.879 -0.565 9.588 1.00 98.56 91 ARG A O 1
ATOM 745 N N . ASP A 1 92 ? -0.322 -1.356 10.997 1.00 97.69 92 ASP A N 1
ATOM 746 C CA . ASP A 1 92 ? 0.828 -1.019 10.153 1.00 97.69 92 ASP A CA 1
ATOM 747 C C . ASP A 1 92 ? 0.869 -1.868 8.875 1.00 97.69 92 ASP A C 1
ATOM 749 O O . ASP A 1 92 ? 1.043 -1.319 7.787 1.00 97.69 92 ASP A O 1
ATOM 753 N N . LEU A 1 93 ? 0.608 -3.180 8.969 1.00 98.50 93 LEU A N 1
ATOM 754 C CA . LEU A 1 93 ? 0.503 -4.053 7.789 1.00 98.50 93 LEU A CA 1
ATOM 755 C C . LEU A 1 93 ? -0.637 -3.608 6.857 1.00 98.50 93 LEU A C 1
ATOM 757 O O . LEU A 1 93 ? -0.448 -3.515 5.644 1.00 98.50 93 LEU A O 1
ATOM 761 N N . ALA A 1 94 ? -1.799 -3.272 7.426 1.00 98.56 94 ALA A N 1
ATOM 762 C CA . ALA A 1 94 ? -2.934 -2.741 6.673 1.00 98.56 94 ALA A CA 1
ATOM 763 C C . ALA A 1 94 ? -2.609 -1.395 6.002 1.00 98.56 94 ALA A C 1
ATOM 765 O O . ALA A 1 94 ? -3.007 -1.152 4.862 1.00 98.56 94 ALA A O 1
ATOM 766 N N . THR A 1 95 ? -1.853 -0.534 6.689 1.00 96.75 95 THR A N 1
ATOM 767 C CA . THR A 1 95 ? -1.427 0.771 6.166 1.00 96.75 95 THR A CA 1
ATOM 768 C C . THR A 1 95 ? -0.487 0.613 4.976 1.00 96.75 95 THR A C 1
ATOM 770 O O . THR A 1 95 ? -0.741 1.231 3.948 1.00 96.75 95 THR A O 1
ATOM 773 N N . LEU A 1 96 ? 0.529 -0.253 5.069 1.00 93.94 96 LEU A N 1
ATOM 774 C CA . LEU A 1 96 ? 1.440 -0.539 3.951 1.00 93.94 96 LEU A CA 1
ATOM 775 C C . LEU A 1 96 ? 0.687 -1.052 2.724 1.00 93.94 96 LEU A C 1
ATOM 777 O O . LEU A 1 96 ? 0.927 -0.606 1.603 1.00 93.94 96 LEU A O 1
ATOM 781 N N . TYR A 1 97 ? -0.271 -1.955 2.936 1.00 98.38 97 TYR A N 1
ATOM 782 C CA . TYR A 1 97 ? -1.108 -2.442 1.848 1.00 98.38 97 TYR A CA 1
ATOM 783 C C . TYR A 1 97 ? -1.871 -1.290 1.171 1.00 98.38 97 TYR A C 1
ATOM 785 O O . TYR A 1 97 ? -1.845 -1.164 -0.052 1.00 98.38 97 TYR A O 1
ATOM 793 N N . MET A 1 98 ? -2.514 -0.410 1.946 1.00 94.38 98 MET A N 1
ATOM 794 C CA . MET A 1 98 ? -3.271 0.721 1.393 1.00 94.38 98 MET A CA 1
ATOM 795 C C . MET A 1 98 ? -2.402 1.799 0.742 1.00 94.38 98 MET A C 1
ATOM 797 O O . MET A 1 98 ? -2.820 2.404 -0.249 1.00 94.38 98 MET A O 1
ATOM 801 N N . GLU A 1 99 ? -1.198 2.027 1.259 1.00 86.12 99 GLU A N 1
ATOM 802 C CA . GLU A 1 99 ? -0.215 2.919 0.647 1.00 86.12 99 GLU A CA 1
ATOM 803 C C . GLU A 1 99 ? 0.131 2.439 -0.764 1.00 86.12 99 GLU A C 1
ATOM 805 O O . GLU A 1 99 ? -0.033 3.193 -1.722 1.00 86.12 99 GLU A O 1
ATOM 810 N N . ALA A 1 100 ? 0.452 1.150 -0.922 1.00 86.62 100 ALA A N 1
ATOM 811 C CA . ALA A 1 100 ? 0.667 0.559 -2.238 1.00 86.62 100 ALA A CA 1
ATOM 812 C C . ALA A 1 100 ? -0.550 0.727 -3.160 1.00 86.62 100 ALA A C 1
ATOM 814 O O . ALA A 1 100 ? -0.413 1.067 -4.335 1.00 86.62 100 ALA A O 1
ATOM 815 N N . MET A 1 101 ? -1.759 0.488 -2.642 1.00 93.06 101 MET A N 1
ATOM 816 C CA . MET A 1 101 ? -2.982 0.553 -3.450 1.00 93.06 101 MET A CA 1
ATOM 817 C C . MET A 1 101 ? -3.296 1.967 -3.936 1.00 93.06 101 MET A C 1
ATOM 819 O O . MET A 1 101 ? -3.882 2.122 -5.006 1.00 93.06 101 MET A O 1
ATOM 823 N N . THR A 1 102 ? -2.859 2.991 -3.203 1.00 82.19 102 THR A N 1
ATOM 824 C CA . THR A 1 102 ? -3.028 4.397 -3.594 1.00 82.19 102 THR A CA 1
ATOM 825 C C . THR A 1 102 ? -2.291 4.723 -4.896 1.00 82.19 102 THR A C 1
ATOM 827 O O . THR A 1 102 ? -2.781 5.517 -5.699 1.00 82.19 102 THR A O 1
ATOM 830 N N . TYR A 1 103 ? -1.142 4.085 -5.133 1.00 74.56 103 TYR A N 1
ATOM 831 C CA . TYR A 1 103 ? -0.295 4.319 -6.309 1.00 74.56 103 TYR A CA 1
ATOM 832 C C . TYR A 1 103 ? -0.464 3.269 -7.411 1.00 74.56 103 TYR A C 1
ATOM 834 O O . TYR A 1 103 ? 0.189 3.356 -8.456 1.00 74.56 103 TYR A O 1
ATOM 842 N N . TRP A 1 104 ? -1.350 2.289 -7.215 1.00 83.81 104 TRP A N 1
ATOM 843 C CA . TRP A 1 104 ? -1.535 1.184 -8.149 1.00 83.81 104 TRP A CA 1
ATOM 844 C C . TRP A 1 104 ? -1.890 1.673 -9.557 1.00 83.81 104 TRP A C 1
ATOM 846 O O . TRP A 1 104 ? -2.880 2.374 -9.765 1.00 83.81 104 TRP A O 1
ATOM 856 N N . GLY A 1 105 ? -1.079 1.289 -10.547 1.00 74.00 105 GLY A N 1
ATOM 857 C CA . GLY A 1 105 ? -1.250 1.714 -11.938 1.00 74.00 105 GLY A CA 1
ATOM 858 C C . GLY A 1 105 ? -0.818 3.151 -12.246 1.00 74.00 105 GLY A C 1
ATOM 859 O O . GLY A 1 105 ? -0.803 3.520 -13.419 1.00 74.00 105 GLY A O 1
ATOM 860 N N . ALA A 1 106 ? -0.460 3.946 -11.236 1.00 66.69 106 ALA A N 1
ATOM 861 C CA . ALA A 1 106 ? 0.025 5.315 -11.396 1.00 66.69 106 ALA A CA 1
ATOM 862 C C . ALA A 1 106 ? 1.554 5.391 -11.297 1.00 66.69 106 ALA A C 1
ATOM 864 O O . ALA A 1 106 ? 2.190 5.974 -12.172 1.00 66.69 106 ALA A O 1
ATOM 865 N N . ASP A 1 107 ? 2.136 4.778 -10.264 1.00 75.31 107 ASP A N 1
ATOM 866 C CA . ASP A 1 107 ? 3.582 4.740 -10.042 1.00 75.31 107 ASP A CA 1
ATOM 867 C C . ASP A 1 107 ? 3.981 3.386 -9.448 1.00 75.31 107 ASP A C 1
ATOM 869 O O . ASP A 1 107 ? 3.766 3.106 -8.270 1.00 75.31 107 ASP A O 1
ATOM 873 N N . TRP A 1 108 ? 4.563 2.519 -10.277 1.00 76.94 108 TRP A N 1
ATOM 874 C CA . TRP A 1 108 ? 4.945 1.174 -9.850 1.00 76.94 108 TRP A CA 1
ATOM 875 C C . TRP A 1 108 ? 6.110 1.159 -8.855 1.00 76.94 108 TRP A C 1
ATOM 877 O O . TRP A 1 108 ? 6.215 0.217 -8.073 1.00 76.94 108 TRP A O 1
ATOM 887 N N . GLY A 1 109 ? 6.961 2.190 -8.837 1.00 74.50 109 GLY A N 1
ATOM 888 C CA . GLY A 1 109 ? 8.019 2.318 -7.836 1.00 74.50 109 GLY A CA 1
ATOM 889 C C . GLY A 1 109 ? 7.431 2.511 -6.439 1.00 74.50 109 GLY A C 1
ATOM 890 O O . GLY A 1 109 ? 7.781 1.768 -5.522 1.00 74.50 109 GLY A O 1
ATOM 891 N N . LEU A 1 110 ? 6.468 3.432 -6.316 1.00 73.94 110 LEU A N 1
ATOM 892 C CA . LEU A 1 110 ? 5.738 3.700 -5.069 1.00 73.94 110 LEU A CA 1
ATOM 893 C C . LEU A 1 110 ? 4.777 2.570 -4.662 1.00 73.94 110 LEU A C 1
ATOM 895 O O . LEU A 1 110 ? 4.364 2.498 -3.510 1.00 73.94 110 LEU A O 1
ATOM 899 N N . VAL A 1 111 ? 4.430 1.665 -5.579 1.00 78.88 111 VAL A N 1
ATOM 900 C CA . VAL A 1 111 ? 3.690 0.430 -5.264 1.00 78.88 111 VAL A CA 1
ATOM 901 C C . VAL A 1 111 ? 4.619 -0.638 -4.685 1.00 78.88 111 VAL A C 1
ATOM 903 O O . VAL A 1 111 ? 4.282 -1.295 -3.701 1.00 78.88 111 VAL A O 1
ATOM 906 N N . LEU A 1 112 ? 5.780 -0.849 -5.311 1.00 81.56 112 LEU A N 1
ATOM 907 C CA . LEU A 1 112 ? 6.670 -1.965 -4.988 1.00 81.56 112 LEU A CA 1
ATOM 908 C C . LEU A 1 112 ? 7.356 -1.819 -3.629 1.00 81.56 112 LEU A C 1
ATOM 910 O O . LEU A 1 112 ? 7.586 -2.831 -2.973 1.00 81.56 112 LEU A O 1
ATOM 914 N N . GLU A 1 113 ? 7.676 -0.600 -3.193 1.00 83.00 113 GLU A N 1
ATOM 915 C CA . GLU A 1 113 ? 8.319 -0.366 -1.892 1.00 83.00 113 GLU A CA 1
ATOM 916 C C . GLU A 1 113 ? 7.453 -0.835 -0.700 1.00 83.00 113 GLU A C 1
ATOM 918 O O . GLU A 1 113 ? 7.902 -1.709 0.059 1.00 83.00 113 GLU A O 1
ATOM 923 N N . PRO A 1 114 ? 6.211 -0.340 -0.525 1.00 83.81 114 PRO A N 1
ATOM 924 C CA . PRO A 1 114 ? 5.355 -0.785 0.569 1.00 83.81 114 PRO A CA 1
ATOM 925 C C . PRO A 1 114 ? 4.937 -2.257 0.437 1.00 83.81 114 PRO A C 1
ATOM 927 O O . PRO A 1 114 ? 4.890 -2.957 1.451 1.00 83.81 114 PRO A O 1
ATOM 930 N N . LEU A 1 115 ? 4.700 -2.777 -0.779 1.00 94.38 115 LEU A N 1
ATOM 931 C CA . LEU A 1 115 ? 4.402 -4.208 -0.966 1.00 94.38 115 LEU A CA 1
ATOM 932 C C . LEU A 1 115 ? 5.594 -5.106 -0.642 1.00 94.38 115 LEU A C 1
ATOM 934 O O . LEU A 1 115 ? 5.395 -6.165 -0.055 1.00 94.38 115 LEU A O 1
ATOM 938 N N . GLY A 1 116 ? 6.814 -4.707 -1.004 1.00 90.31 116 GLY A N 1
ATOM 939 C CA . GLY A 1 116 ? 8.026 -5.458 -0.685 1.00 90.31 116 GLY A CA 1
ATOM 940 C C . GLY A 1 116 ? 8.227 -5.548 0.824 1.00 90.31 116 GLY A C 1
ATOM 941 O O . GLY A 1 116 ? 8.367 -6.644 1.365 1.00 90.31 116 GLY A O 1
ATOM 942 N N . SER A 1 117 ? 8.108 -4.411 1.515 1.00 91.94 117 SER A N 1
ATOM 943 C CA . SER A 1 117 ? 8.177 -4.351 2.981 1.00 91.94 117 SER A CA 1
ATOM 944 C C . SER A 1 117 ? 7.096 -5.219 3.637 1.00 91.94 117 SER A C 1
ATOM 946 O O . SER A 1 117 ? 7.363 -5.974 4.574 1.00 91.94 117 SER A O 1
ATOM 948 N N . LEU A 1 118 ? 5.863 -5.152 3.124 1.00 97.25 118 LEU A N 1
ATOM 949 C CA . LEU A 1 118 ? 4.753 -5.972 3.599 1.00 97.25 118 LEU A CA 1
ATOM 950 C C . LEU A 1 118 ? 4.997 -7.468 3.358 1.00 97.25 118 LEU A C 1
ATOM 952 O O . LEU A 1 118 ? 4.746 -8.270 4.254 1.00 97.25 118 LEU A O 1
ATOM 956 N N . TYR A 1 119 ? 5.512 -7.848 2.189 1.00 97.06 119 TYR A N 1
ATOM 957 C CA . TYR A 1 119 ? 5.804 -9.237 1.837 1.00 97.06 119 TYR A CA 1
ATOM 958 C C . TYR A 1 119 ? 6.915 -9.833 2.711 1.00 97.06 119 TYR A C 1
ATOM 960 O O . TYR A 1 119 ? 6.798 -10.976 3.148 1.00 97.06 119 TYR A O 1
ATOM 968 N N . GLU A 1 120 ? 7.956 -9.063 3.032 1.00 95.38 120 GLU A N 1
ATOM 969 C CA . GLU A 1 120 ? 9.021 -9.500 3.944 1.00 95.38 120 GLU A CA 1
ATOM 970 C C . GLU A 1 120 ? 8.503 -9.760 5.366 1.00 95.38 120 GLU A C 1
ATOM 972 O O . GLU A 1 120 ? 8.912 -10.724 6.018 1.00 95.38 120 GLU A O 1
ATOM 977 N N . MET A 1 121 ? 7.585 -8.919 5.852 1.00 96.38 121 MET A N 1
ATOM 978 C CA . MET A 1 121 ? 7.024 -9.047 7.200 1.00 96.38 121 MET A CA 1
ATOM 979 C C . MET A 1 121 ? 5.906 -10.089 7.297 1.00 96.38 121 MET A C 1
ATOM 981 O O . MET A 1 121 ? 5.797 -10.793 8.304 1.00 96.38 121 MET A O 1
ATOM 985 N N . ALA A 1 122 ? 5.046 -10.159 6.283 1.00 97.81 122 ALA A N 1
ATOM 986 C CA . ALA A 1 122 ? 3.834 -10.962 6.272 1.00 97.81 122 ALA A CA 1
ATOM 987 C C . ALA A 1 122 ? 3.500 -11.419 4.835 1.00 97.81 122 ALA A C 1
ATOM 989 O O . ALA A 1 122 ? 2.546 -10.925 4.233 1.00 97.81 122 ALA A O 1
ATOM 990 N N . PRO A 1 123 ? 4.218 -12.417 4.282 1.00 9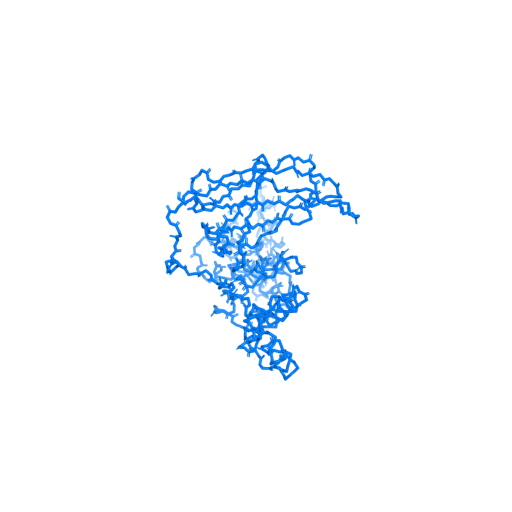6.56 123 PRO A N 1
ATOM 991 C CA . PRO A 1 123 ? 4.056 -12.837 2.883 1.00 96.56 123 PRO A CA 1
ATOM 992 C C . PRO A 1 123 ? 2.674 -13.426 2.560 1.00 96.56 123 PRO A C 1
ATOM 994 O O . PRO A 1 123 ? 2.295 -13.514 1.397 1.00 96.56 123 PRO A O 1
ATOM 997 N N . GLY A 1 124 ? 1.920 -13.839 3.586 1.00 95.94 124 GLY A N 1
ATOM 998 C CA . GLY A 1 124 ? 0.537 -14.314 3.470 1.00 95.94 124 GLY A CA 1
ATOM 999 C C . GLY A 1 124 ? -0.527 -13.253 3.768 1.00 95.94 124 GLY A C 1
ATOM 1000 O O . GLY A 1 124 ? -1.684 -13.613 3.975 1.00 95.94 124 GLY A O 1
ATOM 1001 N N . TYR A 1 125 ? -0.156 -11.975 3.879 1.00 97.88 125 TYR A N 1
ATOM 1002 C CA . TYR A 1 125 ? -1.113 -10.901 4.125 1.00 97.88 125 TYR A CA 1
ATOM 1003 C C . TYR A 1 125 ? -1.909 -10.596 2.852 1.00 97.88 125 TYR A C 1
ATOM 1005 O O . TYR A 1 125 ? -1.371 -10.035 1.899 1.00 97.88 125 TYR A O 1
ATOM 1013 N N . LEU A 1 126 ? -3.198 -10.946 2.847 1.00 97.81 126 LEU A N 1
ATOM 1014 C CA . LEU A 1 126 ? -4.070 -10.791 1.676 1.00 97.81 126 LEU A CA 1
ATOM 1015 C C . LEU A 1 126 ? -3.437 -11.421 0.419 1.00 97.81 126 LEU A C 1
ATOM 1017 O O . LEU A 1 126 ? -2.947 -12.547 0.460 1.00 97.81 126 LEU A O 1
ATOM 1021 N N . ASP A 1 127 ? -3.456 -10.692 -0.692 1.00 97.62 127 ASP A N 1
ATOM 1022 C CA . ASP A 1 127 ? -2.885 -11.032 -1.991 1.00 97.62 127 ASP A CA 1
ATOM 1023 C C . ASP A 1 127 ? -1.528 -10.334 -2.228 1.00 97.62 127 ASP A C 1
ATOM 1025 O O . ASP A 1 127 ? -1.130 -10.136 -3.374 1.00 97.62 127 ASP A O 1
ATOM 1029 N N . VAL A 1 128 ? -0.788 -9.961 -1.169 1.00 97.94 128 VAL A N 1
ATOM 1030 C CA . VAL A 1 128 ? 0.473 -9.195 -1.286 1.00 97.94 128 VAL A CA 1
ATOM 1031 C C . VAL A 1 128 ? 1.483 -9.841 -2.240 1.00 97.94 128 VAL A C 1
ATOM 1033 O O . VAL A 1 128 ? 2.098 -9.137 -3.035 1.00 97.94 128 VAL A O 1
ATOM 1036 N N . ALA A 1 129 ? 1.626 -11.170 -2.211 1.00 97.50 129 ALA A N 1
ATOM 1037 C CA . ALA A 1 129 ? 2.540 -11.893 -3.093 1.00 97.50 129 ALA A CA 1
ATOM 1038 C C . ALA A 1 129 ? 2.146 -11.740 -4.571 1.00 97.50 129 ALA A C 1
ATOM 1040 O O . ALA A 1 129 ? 2.990 -11.471 -5.424 1.00 97.50 129 ALA A O 1
ATOM 1041 N N . ASP A 1 130 ? 0.850 -11.869 -4.867 1.00 98.00 130 ASP A N 1
ATOM 1042 C CA . ASP A 1 130 ? 0.323 -11.706 -6.221 1.00 98.00 130 ASP A CA 1
ATOM 1043 C C . ASP A 1 130 ? 0.468 -10.256 -6.688 1.00 98.00 130 ASP A C 1
ATOM 1045 O O . ASP A 1 130 ? 0.929 -10.008 -7.800 1.00 98.00 130 ASP A O 1
ATOM 1049 N N . ARG A 1 131 ? 0.179 -9.286 -5.814 1.00 97.88 131 ARG A N 1
ATOM 1050 C CA . ARG A 1 131 ? 0.321 -7.860 -6.128 1.00 97.88 131 ARG A CA 1
ATOM 1051 C C . ARG A 1 131 ? 1.762 -7.440 -6.362 1.00 97.88 131 ARG A C 1
ATOM 1053 O O . ARG A 1 131 ? 2.014 -6.649 -7.266 1.00 97.88 131 ARG A O 1
ATOM 1060 N N . LEU A 1 132 ? 2.696 -7.950 -5.560 1.00 95.81 132 LEU A N 1
ATOM 1061 C CA . LEU A 1 132 ? 4.120 -7.671 -5.720 1.00 95.81 132 LEU A CA 1
ATOM 1062 C C . LEU A 1 132 ? 4.618 -8.209 -7.065 1.00 95.81 132 LEU A C 1
ATOM 1064 O O . LEU A 1 132 ? 5.293 -7.493 -7.805 1.00 95.81 132 LEU A O 1
ATOM 1068 N N . TYR A 1 133 ? 4.218 -9.437 -7.408 1.00 98.38 133 TYR A N 1
ATOM 1069 C CA . TYR A 1 133 ? 4.489 -10.038 -8.709 1.00 98.38 133 TYR A CA 1
ATOM 1070 C C . TYR A 1 133 ? 3.905 -9.194 -9.854 1.00 98.38 133 TYR A C 1
ATOM 1072 O O . TYR A 1 133 ? 4.639 -8.804 -10.763 1.00 98.38 133 TYR A O 1
ATOM 1080 N N . ASP A 1 134 ? 2.612 -8.867 -9.801 1.00 98.19 134 ASP A N 1
ATOM 1081 C CA . ASP A 1 134 ? 1.913 -8.151 -10.872 1.00 98.19 134 ASP A CA 1
ATOM 1082 C C . ASP A 1 134 ? 2.486 -6.741 -11.081 1.00 98.19 134 ASP A C 1
ATOM 1084 O O . ASP A 1 134 ? 2.715 -6.327 -12.220 1.00 98.19 134 ASP A O 1
ATOM 1088 N N . ALA A 1 135 ? 2.779 -6.020 -9.995 1.00 92.38 135 ALA A N 1
ATOM 1089 C CA . ALA A 1 135 ? 3.403 -4.701 -10.055 1.00 92.38 135 ALA A CA 1
ATOM 1090 C C . ALA A 1 135 ? 4.811 -4.765 -10.667 1.00 92.38 135 ALA A C 1
ATOM 1092 O O . ALA A 1 135 ? 5.159 -3.924 -11.495 1.00 92.38 135 ALA A O 1
ATOM 1093 N N . ALA A 1 136 ? 5.609 -5.778 -10.315 1.00 90.62 136 ALA A N 1
ATOM 1094 C CA . ALA A 1 136 ? 6.951 -5.954 -10.861 1.00 90.62 136 ALA A CA 1
ATOM 1095 C C . ALA A 1 136 ? 6.915 -6.293 -12.362 1.00 90.62 136 ALA A C 1
ATOM 1097 O O . ALA A 1 136 ? 7.672 -5.715 -13.145 1.00 90.62 136 ALA A O 1
ATOM 1098 N N . VAL A 1 137 ? 5.987 -7.152 -12.800 1.00 97.94 137 VAL A N 1
ATOM 1099 C CA . VAL A 1 137 ? 5.774 -7.432 -14.231 1.00 97.94 137 VAL A CA 1
ATOM 1100 C C . VAL A 1 137 ? 5.341 -6.171 -14.977 1.00 97.94 137 VAL A C 1
ATOM 1102 O O . VAL A 1 137 ? 5.927 -5.849 -16.012 1.00 97.94 137 VAL A O 1
ATOM 1105 N N . ALA A 1 138 ? 4.360 -5.432 -14.451 1.00 89.50 138 ALA A N 1
ATOM 1106 C CA . ALA A 1 138 ? 3.868 -4.206 -15.074 1.00 89.50 138 ALA A CA 1
ATOM 1107 C C . ALA A 1 138 ? 4.963 -3.135 -15.179 1.00 89.50 138 ALA A C 1
ATOM 1109 O O . ALA A 1 138 ? 5.065 -2.444 -16.196 1.00 89.50 138 ALA A O 1
ATOM 1110 N N . TYR A 1 139 ? 5.821 -3.031 -14.163 1.00 88.25 139 TYR A N 1
ATOM 1111 C CA . TYR A 1 139 ? 6.936 -2.097 -14.190 1.00 88.25 139 TYR A CA 1
ATOM 1112 C C . TYR A 1 139 ? 8.006 -2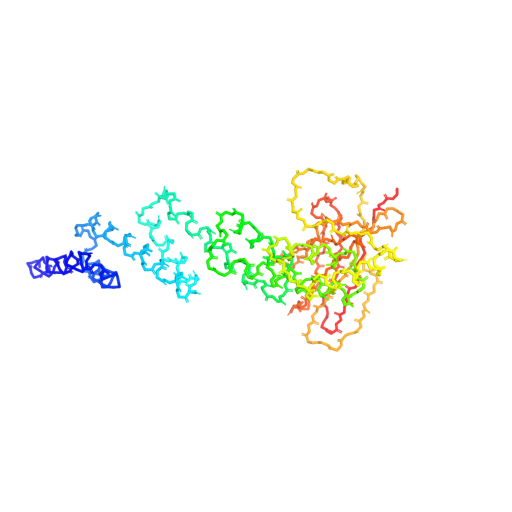.509 -15.205 1.00 88.25 139 TYR A C 1
ATOM 1114 O O . TYR A 1 139 ? 8.517 -1.669 -15.948 1.00 88.25 139 TYR A O 1
ATOM 1122 N N . GLY A 1 140 ? 8.299 -3.809 -15.293 1.00 82.31 140 GLY A N 1
ATOM 1123 C CA . GLY A 1 140 ? 9.182 -4.357 -16.319 1.00 82.31 140 GLY A CA 1
ATOM 1124 C C . GLY A 1 140 ? 8.672 -4.079 -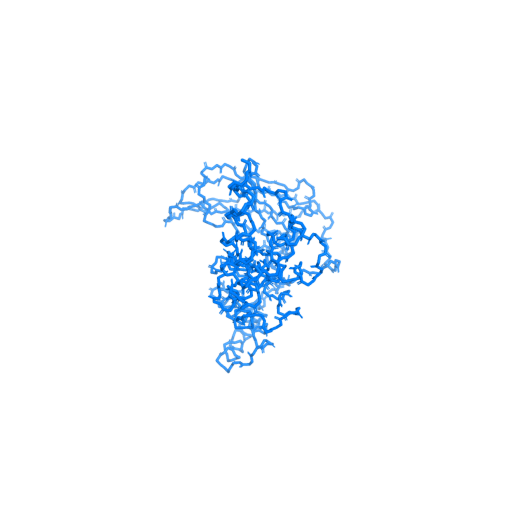17.731 1.00 82.31 140 GLY A C 1
ATOM 1125 O O . GLY A 1 140 ? 9.424 -3.602 -18.579 1.00 82.31 140 GLY A O 1
ATOM 1126 N N . ASP A 1 141 ? 7.375 -4.286 -17.966 1.00 90.25 141 ASP A N 1
ATOM 1127 C CA . ASP A 1 141 ? 6.725 -4.005 -19.248 1.00 90.25 141 ASP A CA 1
ATOM 1128 C C . ASP A 1 141 ? 6.774 -2.516 -19.616 1.00 90.25 141 ASP A C 1
ATOM 1130 O O . ASP A 1 141 ? 6.956 -2.184 -20.791 1.00 90.25 141 ASP A O 1
ATOM 1134 N N . LEU A 1 142 ? 6.628 -1.621 -18.634 1.00 78.81 142 LEU A N 1
ATOM 1135 C CA . LEU A 1 142 ? 6.730 -0.176 -18.837 1.00 78.81 142 LEU A CA 1
ATOM 1136 C C . LEU A 1 142 ? 8.132 0.220 -19.315 1.00 78.81 142 LEU A C 1
ATOM 1138 O O . LEU A 1 142 ? 8.261 0.885 -20.344 1.00 78.81 142 LEU A O 1
ATOM 1142 N N . PHE A 1 143 ? 9.177 -0.230 -18.618 1.00 77.81 143 PHE A N 1
ATOM 1143 C CA . PHE A 1 143 ? 10.558 0.066 -19.004 1.00 77.81 143 PHE A CA 1
ATOM 1144 C C . PHE A 1 143 ? 10.944 -0.574 -20.333 1.00 77.81 143 PHE A C 1
ATOM 1146 O O . PHE A 1 143 ? 11.614 0.055 -21.151 1.00 77.81 143 PHE A O 1
ATOM 1153 N N . ALA A 1 144 ? 10.475 -1.796 -20.599 1.00 80.88 144 ALA A N 1
ATOM 1154 C CA . ALA A 1 144 ? 10.678 -2.428 -21.892 1.00 80.88 144 ALA A CA 1
ATOM 1155 C C . ALA A 1 144 ? 10.075 -1.558 -23.009 1.00 80.88 144 ALA A C 1
ATOM 1157 O O . ALA A 1 144 ? 10.749 -1.225 -23.974 1.00 80.88 144 ALA A O 1
ATOM 1158 N N . GLN A 1 145 ? 8.840 -1.078 -22.868 1.00 80.56 145 GLN A N 1
ATOM 1159 C CA . GLN A 1 145 ? 8.238 -0.203 -23.884 1.00 80.56 145 GLN A CA 1
ATOM 1160 C C . GLN A 1 145 ? 9.008 1.110 -24.105 1.00 80.56 145 GLN A C 1
ATOM 1162 O O . GLN A 1 145 ? 9.000 1.642 -25.215 1.00 80.56 145 GLN A O 1
ATOM 1167 N N . GLN A 1 146 ? 9.682 1.619 -23.073 1.00 75.69 146 GLN A N 1
ATOM 1168 C CA . GLN A 1 146 ? 10.480 2.849 -23.127 1.00 75.69 146 GLN A CA 1
ATOM 1169 C C . GLN A 1 146 ? 11.892 2.643 -23.700 1.00 75.69 146 GLN A C 1
ATOM 1171 O O . GLN A 1 146 ? 12.557 3.613 -24.062 1.00 75.69 146 GLN A O 1
ATOM 1176 N N . GLY A 1 147 ? 12.330 1.392 -23.852 1.00 74.12 147 GLY A N 1
ATOM 1177 C CA . GLY A 1 147 ? 13.674 1.049 -24.308 1.00 74.12 147 GLY A CA 1
ATOM 1178 C C . GLY A 1 147 ? 14.703 0.895 -23.187 1.00 74.12 147 GLY A C 1
ATOM 1179 O O . GLY A 1 147 ? 15.890 0.714 -23.458 1.00 74.12 147 GLY A O 1
ATOM 1180 N N . ASP A 1 148 ? 14.256 0.915 -21.935 1.00 73.25 148 ASP A N 1
ATOM 1181 C CA . ASP A 1 148 ? 15.072 0.777 -20.732 1.00 73.25 148 ASP A CA 1
ATOM 1182 C C . ASP A 1 148 ? 15.218 -0.703 -20.347 1.00 73.25 148 ASP A C 1
ATOM 1184 O O . ASP A 1 148 ? 14.816 -1.183 -19.286 1.00 73.25 148 ASP A O 1
ATOM 1188 N N . TRP A 1 149 ? 15.804 -1.465 -21.271 1.00 77.19 149 TRP A N 1
ATOM 1189 C CA . TRP A 1 149 ? 15.819 -2.928 -21.255 1.00 77.19 149 TRP A CA 1
ATOM 1190 C C . TRP A 1 149 ? 16.462 -3.530 -20.005 1.00 77.19 149 TRP A C 1
ATOM 1192 O O . TRP A 1 149 ? 15.957 -4.508 -19.461 1.00 77.19 149 TRP A O 1
ATOM 1202 N N . CYS A 1 150 ? 17.579 -2.972 -19.536 1.00 78.12 150 CYS A N 1
ATOM 1203 C CA . CYS A 1 150 ? 18.273 -3.516 -18.369 1.00 78.12 150 CYS A CA 1
ATOM 1204 C C . CYS A 1 150 ? 17.454 -3.336 -17.083 1.00 78.12 150 CYS A C 1
ATOM 1206 O O . CYS A 1 150 ? 17.447 -4.210 -16.221 1.00 78.12 150 CYS A O 1
ATOM 1208 N N . VAL A 1 151 ? 16.688 -2.249 -17.001 1.00 74.44 151 VAL A N 1
ATOM 1209 C CA . VAL A 1 151 ? 15.777 -1.956 -15.886 1.00 74.44 151 VAL A CA 1
ATOM 1210 C C . VAL A 1 151 ? 14.602 -2.914 -15.896 1.00 74.44 151 VAL A C 1
ATOM 1212 O O . VAL A 1 151 ? 14.250 -3.487 -14.866 1.00 74.44 151 VAL A O 1
ATOM 1215 N N . ALA A 1 152 ? 14.039 -3.142 -17.083 1.00 79.12 152 ALA A N 1
ATOM 1216 C CA . ALA A 1 152 ? 12.971 -4.103 -17.282 1.00 79.12 152 ALA A CA 1
ATOM 1217 C C . ALA A 1 152 ? 13.380 -5.514 -16.834 1.00 79.12 152 ALA A C 1
ATOM 1219 O O . ALA A 1 152 ? 12.615 -6.177 -16.136 1.00 79.12 152 ALA A O 1
ATOM 1220 N N . VAL A 1 153 ? 14.609 -5.946 -17.154 1.00 82.81 153 VAL A N 1
ATOM 1221 C CA . VAL A 1 153 ? 15.161 -7.224 -16.672 1.00 82.81 153 VAL A CA 1
ATOM 1222 C C . VAL A 1 153 ? 15.134 -7.304 -15.149 1.00 82.81 153 VAL A C 1
ATOM 1224 O O . VAL A 1 153 ? 14.649 -8.300 -14.620 1.00 82.81 153 VAL A O 1
ATOM 1227 N N . THR A 1 154 ? 15.593 -6.266 -14.447 1.00 83.06 154 THR A N 1
ATOM 1228 C CA . THR A 1 154 ? 15.578 -6.239 -12.978 1.00 83.06 154 THR A CA 1
ATOM 1229 C C . THR A 1 154 ? 14.167 -6.379 -12.411 1.00 83.06 154 THR A C 1
ATOM 1231 O O . THR A 1 154 ? 13.976 -7.092 -11.429 1.00 83.06 154 THR A O 1
ATOM 1234 N N . GLN A 1 155 ? 13.165 -5.741 -13.021 1.00 86.00 155 GLN A N 1
ATOM 1235 C CA . GLN A 1 155 ? 11.787 -5.873 -12.541 1.00 86.00 155 GLN A CA 1
ATOM 1236 C C . GLN A 1 155 ? 11.209 -7.267 -12.822 1.00 86.00 155 GLN A C 1
ATOM 1238 O O . GLN A 1 155 ? 10.542 -7.836 -11.961 1.00 86.00 155 GLN A O 1
ATOM 1243 N N . TYR A 1 156 ? 11.515 -7.874 -13.971 1.00 93.50 156 TYR A N 1
ATOM 1244 C CA . TYR A 1 156 ? 11.121 -9.263 -14.212 1.00 93.50 156 TYR A CA 1
ATOM 1245 C C . TYR A 1 156 ? 11.823 -10.247 -13.274 1.00 93.50 156 TYR A C 1
ATOM 1247 O O . TYR A 1 156 ? 11.190 -11.206 -12.845 1.00 93.50 156 TYR A O 1
ATOM 1255 N N . ASP A 1 157 ? 13.091 -10.012 -12.924 1.00 89.44 157 ASP A N 1
ATOM 1256 C CA . ASP A 1 157 ? 13.794 -10.823 -11.924 1.00 89.44 157 ASP A CA 1
ATOM 1257 C C . ASP A 1 157 ? 13.077 -10.744 -10.566 1.00 89.44 157 ASP A C 1
ATOM 1259 O O . ASP A 1 157 ? 12.753 -11.782 -9.997 1.00 89.44 157 ASP A O 1
ATOM 1263 N N . ARG A 1 158 ? 12.687 -9.542 -10.115 1.00 89.19 158 ARG A N 1
ATOM 1264 C CA . ARG A 1 158 ? 11.879 -9.362 -8.889 1.00 89.19 158 ARG A CA 1
ATOM 1265 C C . ARG A 1 158 ? 10.551 -10.126 -8.931 1.00 89.19 158 ARG A C 1
ATOM 1267 O O . ARG A 1 158 ? 10.158 -10.748 -7.942 1.00 89.19 158 ARG A O 1
ATOM 1274 N N . ALA A 1 159 ? 9.857 -10.099 -10.069 1.00 95.69 159 ALA A N 1
ATOM 1275 C CA . ALA A 1 159 ? 8.636 -10.880 -10.245 1.00 95.69 159 ALA A CA 1
ATOM 1276 C C . ALA A 1 159 ? 8.921 -12.388 -10.112 1.00 95.69 159 ALA A C 1
ATOM 1278 O O . ALA A 1 159 ? 8.237 -13.092 -9.369 1.00 95.69 159 ALA A O 1
ATOM 1279 N N . LEU A 1 160 ? 9.963 -12.882 -10.784 1.00 96.25 160 LEU A N 1
ATOM 1280 C CA . LEU A 1 160 ? 10.335 -14.299 -10.789 1.00 96.25 160 LEU A CA 1
ATOM 1281 C C . LEU A 1 160 ? 10.848 -14.799 -9.432 1.00 96.25 160 LEU A C 1
ATOM 1283 O O . LEU A 1 160 ? 10.619 -15.966 -9.107 1.00 96.25 160 LEU A O 1
ATOM 1287 N N . ASP A 1 161 ? 11.468 -13.926 -8.635 1.00 91.38 161 ASP A N 1
ATOM 1288 C CA . ASP A 1 161 ? 11.863 -14.202 -7.249 1.00 91.38 161 ASP A CA 1
ATOM 1289 C C . ASP A 1 161 ? 10.645 -14.399 -6.336 1.00 91.38 161 ASP A C 1
ATOM 1291 O O . ASP A 1 161 ? 10.687 -15.192 -5.394 1.00 91.38 161 ASP A O 1
ATOM 1295 N N . THR A 1 162 ? 9.535 -13.716 -6.636 1.00 92.00 162 THR A N 1
ATOM 1296 C CA . THR A 1 162 ? 8.263 -13.896 -5.920 1.00 92.00 162 THR A CA 1
ATOM 1297 C C . THR A 1 162 ? 7.586 -15.199 -6.346 1.00 92.00 162 THR A C 1
ATOM 1299 O O . THR A 1 162 ? 7.174 -16.008 -5.512 1.00 92.00 162 THR A O 1
ATOM 1302 N N . ARG A 1 163 ? 7.478 -15.425 -7.661 1.00 94.19 163 ARG A N 1
ATOM 1303 C CA . ARG A 1 163 ? 6.923 -16.647 -8.248 1.00 94.19 163 ARG A CA 1
ATOM 1304 C C . ARG A 1 163 ? 7.464 -16.860 -9.655 1.00 94.19 163 ARG A C 1
ATOM 1306 O O . ARG A 1 163 ? 7.328 -16.000 -10.522 1.00 94.19 163 ARG A O 1
ATOM 1313 N N . TYR A 1 164 ? 7.939 -18.074 -9.926 1.00 96.50 164 TYR A N 1
ATOM 1314 C CA . TYR A 1 164 ? 8.315 -18.459 -11.281 1.00 96.50 164 TYR A CA 1
ATOM 1315 C C . TYR A 1 164 ? 7.109 -18.473 -12.235 1.00 96.50 164 TYR A C 1
ATOM 1317 O O . TYR A 1 164 ? 6.109 -19.147 -11.982 1.00 96.50 164 TYR A O 1
ATOM 1325 N N . ASP A 1 165 ? 7.259 -17.802 -13.375 1.00 98.19 165 ASP A N 1
ATOM 1326 C CA . ASP A 1 165 ? 6.330 -17.826 -14.501 1.00 98.19 165 ASP A CA 1
ATOM 1327 C C . ASP A 1 165 ? 7.123 -17.960 -15.809 1.00 98.19 165 ASP A C 1
ATOM 1329 O O . ASP A 1 165 ? 8.023 -17.168 -16.095 1.00 98.19 165 ASP A O 1
ATOM 1333 N N . ALA A 1 166 ? 6.799 -18.973 -16.615 1.00 98.00 166 ALA A N 1
ATOM 1334 C CA . ALA A 1 166 ? 7.547 -19.281 -17.832 1.00 98.00 166 ALA A CA 1
ATOM 1335 C C . ALA A 1 166 ? 7.413 -18.201 -18.922 1.00 98.00 166 ALA A C 1
ATOM 1337 O O . ALA A 1 166 ? 8.357 -17.977 -19.683 1.00 98.00 166 ALA A O 1
ATOM 1338 N N . ALA A 1 167 ? 6.265 -17.524 -19.011 1.00 97.81 167 ALA A N 1
ATOM 1339 C CA . ALA A 1 167 ? 6.049 -16.460 -19.984 1.00 97.81 167 ALA A CA 1
ATOM 1340 C C . ALA A 1 167 ? 6.844 -15.204 -19.605 1.00 97.81 167 ALA A C 1
ATOM 1342 O O . ALA A 1 167 ? 7.492 -14.608 -20.469 1.00 97.81 167 ALA A O 1
ATOM 1343 N N . VAL A 1 168 ? 6.860 -14.844 -18.317 1.00 98.31 168 VAL A N 1
ATOM 1344 C CA . VAL A 1 168 ? 7.690 -13.736 -17.815 1.00 98.31 168 VAL A CA 1
ATOM 1345 C C . VAL A 1 168 ? 9.175 -14.063 -17.947 1.00 98.31 168 VAL A C 1
ATOM 1347 O O . VAL A 1 168 ? 9.932 -13.222 -18.424 1.00 98.31 168 VAL A O 1
ATOM 1350 N N . ALA A 1 169 ? 9.595 -15.294 -17.638 1.00 98.31 169 ALA A N 1
ATOM 1351 C CA . ALA A 1 169 ? 10.978 -15.733 -17.831 1.00 98.31 169 ALA A CA 1
ATOM 1352 C C . ALA A 1 169 ? 11.420 -15.625 -19.300 1.00 98.31 169 ALA A C 1
ATOM 1354 O O . ALA A 1 169 ? 12.482 -15.073 -19.586 1.00 98.31 169 ALA A O 1
ATOM 1355 N N . SER A 1 170 ? 10.580 -16.065 -20.243 1.00 97.81 170 SER A N 1
ATOM 1356 C CA . SER A 1 170 ? 10.863 -15.930 -21.677 1.00 97.81 170 SER A CA 1
ATOM 1357 C C . SER A 1 170 ? 10.975 -14.464 -22.110 1.00 97.81 170 SER A C 1
ATOM 1359 O O . SER A 1 170 ? 11.881 -14.118 -22.866 1.00 97.81 170 SER A O 1
ATOM 1361 N N . ARG A 1 171 ? 10.077 -13.592 -21.632 1.00 96.50 171 ARG A N 1
ATOM 1362 C CA . ARG A 1 171 ? 10.120 -12.152 -21.933 1.00 96.50 171 ARG A CA 1
ATOM 1363 C C . ARG A 1 171 ? 11.386 -11.512 -21.367 1.00 96.50 171 ARG A C 1
ATOM 1365 O O . ARG A 1 171 ? 12.075 -10.776 -22.065 1.00 96.50 171 ARG A O 1
ATOM 1372 N N . ARG A 1 172 ? 11.743 -11.849 -20.130 1.00 97.19 172 ARG A N 1
ATOM 1373 C CA . ARG A 1 172 ? 12.976 -11.409 -19.472 1.00 97.19 172 ARG A CA 1
ATOM 1374 C C . ARG A 1 172 ? 14.222 -11.803 -20.264 1.00 97.19 172 ARG A C 1
ATOM 1376 O O . ARG A 1 172 ? 15.137 -10.993 -20.385 1.00 97.19 172 ARG A O 1
ATOM 1383 N N . GLU A 1 173 ? 14.284 -13.016 -20.815 1.00 96.56 173 GLU A N 1
ATOM 1384 C CA . GLU A 1 173 ? 15.402 -13.457 -21.665 1.00 96.56 173 GLU A CA 1
ATOM 1385 C C . GLU A 1 173 ? 15.508 -12.657 -22.972 1.00 96.56 173 GLU A C 1
ATOM 1387 O O . GLU A 1 173 ? 16.611 -12.254 -23.358 1.00 96.56 173 GLU A O 1
ATOM 1392 N N . GLU A 1 174 ? 14.375 -12.392 -23.627 1.00 94.19 174 GLU A N 1
ATOM 1393 C CA . GLU A 1 174 ? 14.305 -11.561 -24.833 1.00 94.19 174 GLU A CA 1
ATOM 1394 C C . GLU A 1 174 ? 14.806 -10.137 -24.549 1.00 94.19 174 GLU A C 1
ATOM 1396 O O . GLU A 1 174 ? 15.727 -9.648 -25.209 1.00 94.19 174 GLU A O 1
ATOM 1401 N N . ILE A 1 175 ? 14.282 -9.503 -23.499 1.00 89.81 175 ILE A N 1
ATOM 1402 C CA . ILE A 1 175 ? 14.675 -8.153 -23.084 1.00 89.81 175 ILE A CA 1
ATOM 1403 C C . ILE A 1 175 ? 16.150 -8.098 -22.648 1.00 89.81 175 ILE A C 1
ATOM 1405 O O . ILE A 1 175 ? 16.873 -7.157 -22.988 1.00 89.81 175 ILE A O 1
ATOM 1409 N N . ALA A 1 176 ? 16.664 -9.149 -22.004 1.00 89.25 176 ALA A N 1
ATOM 1410 C CA . ALA A 1 176 ? 18.081 -9.255 -21.660 1.00 89.25 176 ALA A CA 1
ATOM 1411 C C . ALA A 1 176 ? 19.006 -9.329 -22.890 1.00 89.25 176 ALA A C 1
ATOM 1413 O O . ALA A 1 176 ? 20.176 -8.943 -22.810 1.00 89.25 176 ALA A O 1
ATOM 1414 N N . ALA A 1 177 ? 18.531 -9.816 -24.042 1.00 91.88 177 ALA A N 1
ATOM 1415 C CA . ALA A 1 177 ? 19.302 -9.752 -25.282 1.00 91.88 177 ALA A CA 1
ATOM 1416 C C . ALA A 1 177 ? 19.476 -8.301 -25.758 1.00 91.88 177 ALA A C 1
ATOM 1418 O O . ALA A 1 177 ? 20.597 -7.916 -26.095 1.00 91.88 177 ALA A O 1
ATOM 1419 N N . TYR A 1 178 ? 18.417 -7.488 -25.703 1.00 86.31 178 TYR A N 1
ATOM 1420 C CA . TYR A 1 178 ? 18.484 -6.062 -26.032 1.00 86.31 178 TYR A CA 1
ATOM 1421 C C . TYR A 1 178 ? 19.400 -5.294 -25.072 1.00 86.31 178 TYR A C 1
ATOM 1423 O O . TYR A 1 178 ? 20.292 -4.577 -25.529 1.00 86.31 178 TYR A O 1
ATOM 1431 N N . CYS A 1 179 ? 19.280 -5.543 -23.763 1.00 79.25 179 CYS A N 1
ATOM 1432 C CA . CYS A 1 179 ? 20.173 -4.977 -22.746 1.00 79.25 179 CYS A CA 1
ATOM 1433 C C . CYS A 1 179 ? 21.659 -5.292 -23.019 1.00 79.25 179 CYS A C 1
ATOM 1435 O O . CYS A 1 179 ? 22.512 -4.425 -22.881 1.00 79.25 179 CYS A O 1
ATOM 1437 N N . ARG A 1 180 ? 22.013 -6.504 -23.474 1.00 84.00 180 ARG A N 1
ATOM 1438 C CA . ARG A 1 180 ? 23.421 -6.848 -23.776 1.00 84.00 180 ARG A CA 1
ATOM 1439 C C . ARG A 1 180 ? 24.004 -6.097 -24.974 1.00 84.00 180 ARG A C 1
ATOM 1441 O O . ARG A 1 180 ? 25.211 -5.874 -25.020 1.00 84.00 180 ARG A O 1
ATOM 1448 N N . VAL A 1 181 ? 23.176 -5.775 -25.966 1.00 77.81 181 VAL A N 1
ATOM 1449 C CA . VAL A 1 181 ? 23.609 -5.135 -27.222 1.00 77.81 181 VAL A CA 1
ATOM 1450 C C . VAL A 1 181 ? 23.604 -3.612 -27.104 1.00 77.81 181 VAL A C 1
ATOM 1452 O O . VAL A 1 18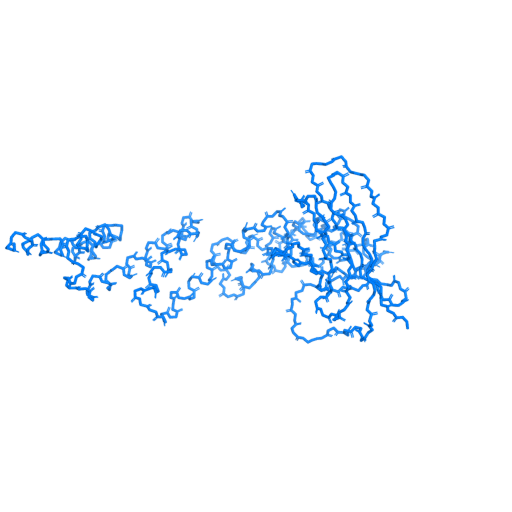1 ? 24.372 -2.926 -27.776 1.00 77.81 181 VAL A O 1
ATOM 1455 N N . SER A 1 182 ? 22.750 -3.066 -26.247 1.00 64.38 182 SER A N 1
ATOM 1456 C CA . SER A 1 182 ? 22.693 -1.644 -25.921 1.00 64.38 182 SER A CA 1
ATOM 1457 C C . SER A 1 182 ? 22.441 -1.513 -24.424 1.00 64.38 182 SER A C 1
ATOM 1459 O O . SER A 1 182 ? 21.302 -1.266 -24.029 1.00 64.38 182 SER A O 1
ATOM 1461 N N . PRO A 1 183 ? 23.476 -1.739 -23.591 1.00 49.72 183 PRO A N 1
ATOM 1462 C CA . PRO A 1 183 ? 23.334 -1.587 -22.155 1.00 49.72 183 PRO A CA 1
ATOM 1463 C C . PRO A 1 183 ? 23.037 -0.122 -21.867 1.00 49.72 183 PRO A C 1
ATOM 1465 O O . PRO A 1 183 ? 23.885 0.748 -22.056 1.00 49.72 183 PRO A O 1
ATOM 1468 N N . THR A 1 184 ? 21.804 0.152 -21.468 1.00 44.47 184 THR A N 1
ATOM 1469 C CA . THR A 1 184 ? 21.510 1.295 -20.616 1.00 44.47 184 THR A CA 1
ATOM 1470 C C . THR A 1 184 ? 21.872 0.870 -19.199 1.00 44.47 184 THR A C 1
ATOM 1472 O O . THR A 1 184 ? 21.498 -0.221 -18.770 1.00 44.47 184 THR A O 1
ATOM 1475 N N . ASP A 1 185 ? 22.676 1.665 -18.495 1.00 34.78 185 ASP A N 1
ATOM 1476 C CA . ASP A 1 185 ? 23.034 1.351 -17.112 1.00 34.78 185 ASP A CA 1
ATOM 1477 C C . ASP A 1 185 ? 21.747 1.233 -16.274 1.00 34.78 185 ASP A C 1
ATOM 1479 O O . ASP A 1 185 ? 20.866 2.094 -16.334 1.00 34.78 185 ASP A O 1
ATOM 1483 N N . THR A 1 186 ? 21.605 0.134 -15.530 1.00 36.81 186 THR A N 1
ATOM 1484 C CA . THR A 1 186 ? 20.435 -0.123 -14.685 1.00 36.81 186 THR A CA 1
ATOM 1485 C C . THR A 1 186 ? 20.326 0.949 -13.578 1.00 36.81 186 THR A C 1
ATOM 1487 O O . THR A 1 186 ? 21.296 1.160 -12.850 1.00 36.81 186 THR A O 1
ATOM 1490 N N . PRO A 1 187 ? 19.158 1.586 -13.372 1.00 35.34 187 PRO A N 1
ATOM 1491 C CA . PRO A 1 187 ? 18.762 2.210 -12.118 1.00 35.34 187 PRO A CA 1
ATOM 1492 C C . PRO A 1 187 ? 18.659 1.126 -11.038 1.00 35.34 187 PRO A C 1
ATOM 1494 O O . PRO A 1 187 ? 17.765 0.281 -11.076 1.00 35.34 187 PRO A O 1
ATOM 1497 N N . GLU A 1 188 ? 19.554 1.133 -10.059 1.00 30.25 188 GLU A N 1
ATOM 1498 C CA . GLU A 1 188 ? 19.301 0.466 -8.779 1.00 30.25 188 GLU A CA 1
ATOM 1499 C C . GLU A 1 188 ? 18.262 1.318 -8.028 1.00 30.25 188 GLU A C 1
ATOM 1501 O O . GLU A 1 188 ? 18.464 2.507 -7.779 1.00 30.25 188 GLU A O 1
ATOM 1506 N N . GLY A 1 189 ? 17.123 0.711 -7.706 1.00 30.03 189 GLY A N 1
ATOM 1507 C CA . GLY A 1 189 ? 16.010 1.352 -7.011 1.00 30.03 189 GLY A CA 1
ATOM 1508 C C . GLY A 1 189 ? 15.338 0.377 -6.052 1.00 30.03 189 GLY A C 1
ATOM 1509 O O . GLY A 1 189 ? 14.240 -0.104 -6.325 1.00 30.03 189 GLY A O 1
ATOM 1510 N N . THR A 1 190 ? 16.040 0.044 -4.969 1.00 29.28 190 THR A N 1
ATOM 1511 C CA . THR A 1 190 ? 15.475 -0.244 -3.637 1.00 29.28 190 THR A CA 1
ATOM 1512 C C . THR A 1 190 ? 16.297 0.608 -2.656 1.00 29.28 190 THR A C 1
ATOM 1514 O O . THR A 1 190 ? 17.514 0.698 -2.851 1.00 29.28 190 THR A O 1
ATOM 1517 N N . PRO A 1 191 ? 15.708 1.275 -1.647 1.00 39.53 191 PRO A N 1
ATOM 1518 C CA . PRO A 1 191 ? 16.469 2.167 -0.783 1.00 39.53 191 PRO A CA 1
ATOM 1519 C C . PRO A 1 191 ? 17.400 1.365 0.135 1.00 39.53 191 PRO A C 1
ATOM 1521 O O . PRO A 1 191 ? 16.956 0.535 0.921 1.00 39.53 191 PRO A O 1
ATOM 1524 N N . GLY A 1 192 ? 18.702 1.639 0.052 1.00 30.72 192 GLY A N 1
ATOM 1525 C CA . GLY A 1 192 ? 19.680 1.294 1.079 1.00 30.72 192 GLY A CA 1
ATOM 1526 C C . GLY A 1 192 ? 20.275 2.583 1.655 1.00 30.72 192 GLY A C 1
ATOM 1527 O O . GLY A 1 192 ? 20.707 3.437 0.873 1.00 30.72 192 GLY A O 1
ATOM 1528 N N . PRO A 1 193 ? 20.300 2.777 2.987 1.00 38.69 193 PRO A N 1
ATOM 1529 C CA . PRO A 1 193 ? 21.054 3.866 3.583 1.00 38.69 193 PRO A CA 1
ATOM 1530 C C . PRO A 1 193 ? 22.546 3.549 3.413 1.00 38.69 193 PRO A C 1
ATOM 1532 O O . PRO A 1 193 ? 22.995 2.481 3.810 1.00 38.69 193 PRO A O 1
ATOM 1535 N N . GLU A 1 194 ? 23.290 4.491 2.831 1.00 40.94 194 GLU A N 1
ATOM 1536 C CA . GLU A 1 194 ? 24.740 4.432 2.570 1.00 40.94 194 GLU A CA 1
ATOM 1537 C C . GLU A 1 194 ? 25.177 3.458 1.456 1.00 40.94 194 GLU A C 1
ATOM 1539 O O . GLU A 1 194 ? 25.186 2.243 1.623 1.00 40.94 194 GLU A O 1
ATOM 1544 N N . GLY A 1 195 ? 25.654 3.993 0.323 1.00 30.47 195 GLY A N 1
ATOM 1545 C CA . GLY A 1 195 ? 26.413 3.160 -0.619 1.00 30.47 195 GLY A CA 1
ATOM 1546 C C . GLY A 1 195 ? 26.647 3.701 -2.022 1.00 30.47 195 GLY A C 1
ATOM 1547 O O . GLY A 1 195 ? 27.602 3.278 -2.670 1.00 30.47 195 GLY A O 1
ATOM 1548 N N . TRP A 1 196 ? 25.854 4.659 -2.495 1.00 31.73 196 TRP A N 1
ATOM 1549 C CA . TRP A 1 196 ? 26.143 5.307 -3.771 1.00 31.73 196 TRP A CA 1
ATOM 1550 C C . TRP A 1 196 ? 27.254 6.343 -3.616 1.00 31.73 196 TRP A C 1
ATOM 1552 O O . TRP A 1 196 ? 27.246 7.090 -2.631 1.00 31.73 196 TRP A O 1
ATOM 1562 N N . PRO A 1 197 ? 28.199 6.460 -4.570 1.00 30.97 197 PRO A N 1
ATOM 1563 C CA . PRO A 1 197 ? 29.027 7.646 -4.642 1.00 30.97 197 PRO A CA 1
ATOM 1564 C C . PRO A 1 197 ? 28.104 8.821 -4.961 1.00 30.97 197 PRO A C 1
ATOM 1566 O O . PRO A 1 197 ? 27.774 9.065 -6.115 1.00 30.97 197 PRO A O 1
ATOM 1569 N N . THR A 1 198 ? 27.672 9.547 -3.934 1.00 36.12 198 THR A N 1
ATOM 1570 C CA . THR A 1 198 ? 27.047 10.854 -4.093 1.00 36.12 198 THR A CA 1
ATOM 1571 C C . THR A 1 198 ? 28.081 11.738 -4.791 1.00 36.12 198 THR A C 1
ATOM 1573 O O . THR A 1 198 ? 29.134 11.996 -4.194 1.00 36.12 198 THR A O 1
ATOM 1576 N N . PRO A 1 199 ? 27.869 12.200 -6.040 1.00 39.28 199 PRO A N 1
ATOM 1577 C CA . PRO A 1 199 ? 28.730 13.240 -6.584 1.00 39.28 199 PRO A CA 1
ATOM 1578 C C . PRO A 1 199 ? 28.782 14.398 -5.581 1.00 39.28 199 PRO A C 1
ATOM 1580 O O . PRO A 1 199 ? 27.755 14.844 -5.096 1.00 39.28 199 PRO A O 1
ATOM 1583 N N . SER A 1 200 ? 29.961 14.885 -5.206 1.00 45.06 200 SER A N 1
ATOM 1584 C CA . SER A 1 200 ? 30.080 16.002 -4.252 1.00 45.06 200 SER A CA 1
ATOM 1585 C C . SER A 1 200 ? 29.938 17.373 -4.934 1.00 45.06 200 SER A C 1
ATOM 1587 O O . SER A 1 200 ? 30.246 18.402 -4.333 1.00 45.06 200 SER A O 1
ATOM 1589 N N . GLY A 1 201 ? 29.579 17.390 -6.223 1.00 54.69 201 GLY A N 1
ATOM 1590 C CA . GLY A 1 201 ? 29.487 18.584 -7.055 1.00 54.69 201 GLY A CA 1
ATOM 1591 C C . GLY A 1 201 ? 28.173 19.346 -6.879 1.00 54.69 201 GLY A C 1
ATOM 1592 O O . GLY A 1 201 ? 27.126 18.777 -6.580 1.00 54.69 201 GLY A O 1
ATOM 1593 N N . ALA A 1 202 ? 28.218 20.661 -7.094 1.00 77.12 202 ALA A N 1
ATOM 1594 C CA . ALA A 1 202 ? 27.023 21.500 -7.105 1.00 77.12 202 ALA A CA 1
ATOM 1595 C C . ALA A 1 202 ? 26.286 21.344 -8.445 1.00 77.12 202 ALA A C 1
ATOM 1597 O O . ALA A 1 202 ? 26.859 21.639 -9.491 1.00 77.12 202 ALA A O 1
ATOM 1598 N N . PHE A 1 203 ? 25.023 20.920 -8.429 1.00 86.12 203 PHE A N 1
ATOM 1599 C CA . PHE A 1 203 ? 24.192 20.833 -9.633 1.00 86.12 203 PHE A CA 1
ATOM 1600 C C . PHE A 1 203 ? 23.560 22.185 -9.983 1.00 86.12 203 PHE A C 1
ATOM 1602 O O . PHE A 1 203 ? 23.257 22.997 -9.108 1.00 86.12 203 PHE A O 1
ATOM 1609 N N . VAL A 1 204 ? 23.337 22.424 -11.275 1.00 89.38 204 VAL A N 1
ATOM 1610 C CA . VAL A 1 204 ? 22.595 23.583 -11.791 1.00 89.38 204 VAL A CA 1
ATOM 1611 C C . VAL A 1 204 ? 21.403 23.087 -12.592 1.00 89.38 204 VAL A C 1
ATOM 1613 O O . VAL A 1 204 ? 21.586 22.343 -13.554 1.00 89.38 204 VAL A O 1
ATOM 1616 N N . GLY A 1 205 ? 20.204 23.508 -12.193 1.00 90.69 205 GLY A N 1
ATOM 1617 C CA . GLY A 1 205 ? 18.966 23.237 -12.914 1.00 90.69 205 GLY A CA 1
ATOM 1618 C C . GLY A 1 205 ? 18.703 24.271 -14.011 1.00 90.69 205 GLY A C 1
ATOM 1619 O O . GLY A 1 205 ? 18.976 25.461 -13.836 1.00 90.69 205 GLY A O 1
ATOM 1620 N N . ARG A 1 206 ? 18.154 23.833 -15.144 1.00 93.38 206 ARG A N 1
ATOM 1621 C CA . ARG A 1 206 ? 17.649 24.700 -16.217 1.00 93.38 206 ARG A CA 1
ATOM 1622 C C . ARG A 1 206 ? 16.449 24.074 -16.916 1.00 93.38 206 ARG A C 1
ATOM 1624 O O . ARG A 1 206 ? 16.371 22.856 -17.045 1.00 93.38 206 ARG A O 1
ATOM 1631 N N . VAL A 1 207 ? 15.555 24.915 -17.423 1.00 94.50 2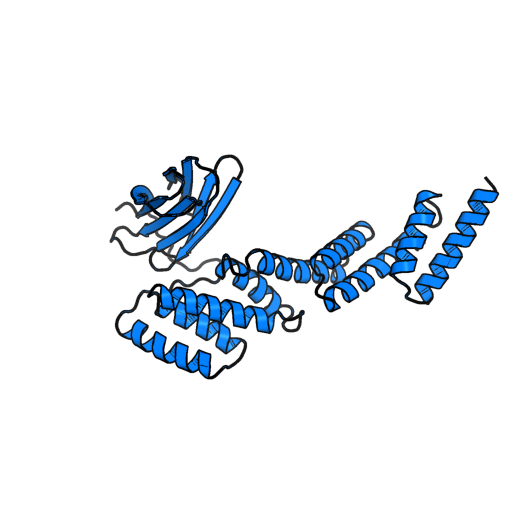07 VAL A N 1
ATOM 1632 C CA . VAL A 1 207 ? 14.549 24.494 -18.405 1.00 94.50 207 VAL A CA 1
ATOM 1633 C C . VAL A 1 207 ? 15.234 24.409 -19.766 1.00 94.50 207 VAL A C 1
ATOM 1635 O O . VAL A 1 207 ? 15.907 25.352 -20.185 1.00 94.50 207 VAL A O 1
ATOM 1638 N N . VAL A 1 208 ? 15.100 23.264 -20.427 1.00 94.25 208 VAL A N 1
ATOM 1639 C CA . VAL A 1 208 ? 15.695 22.988 -21.738 1.00 94.25 208 VAL A CA 1
ATOM 1640 C C . VAL A 1 208 ? 14.756 23.451 -22.842 1.00 94.25 208 VAL A C 1
ATOM 1642 O O . VAL A 1 208 ? 15.147 24.249 -23.690 1.00 94.25 208 VAL A O 1
ATOM 1645 N N . GLU A 1 209 ? 13.513 22.977 -22.811 1.00 92.00 209 GLU A N 1
ATOM 1646 C CA . GLU A 1 209 ? 12.491 23.311 -23.799 1.00 92.00 209 GLU A CA 1
ATOM 1647 C C . GLU A 1 209 ? 11.083 23.013 -23.268 1.00 92.00 209 GLU A C 1
ATOM 1649 O O . GLU A 1 209 ? 10.912 22.408 -22.208 1.00 92.00 209 GLU A O 1
ATOM 1654 N N . GLN A 1 210 ? 10.069 23.425 -24.031 1.00 94.44 210 GLN A N 1
ATOM 1655 C CA . GLN A 1 210 ? 8.691 22.995 -23.831 1.00 94.44 210 GLN A CA 1
ATOM 1656 C C . GLN A 1 210 ? 8.142 22.400 -25.122 1.00 94.44 210 GLN A C 1
ATOM 1658 O O . GLN A 1 210 ? 8.174 23.045 -26.173 1.00 94.44 210 GLN A O 1
ATOM 1663 N N . THR A 1 211 ? 7.591 21.196 -25.034 1.00 91.75 211 THR A N 1
ATOM 1664 C CA . THR A 1 211 ? 6.990 20.496 -26.169 1.00 91.75 211 THR A CA 1
ATOM 1665 C C . THR A 1 211 ? 5.468 20.514 -26.034 1.00 91.75 211 THR A C 1
ATOM 1667 O O . THR A 1 211 ? 4.962 20.116 -24.984 1.00 91.75 211 THR A O 1
ATOM 1670 N N . PRO A 1 212 ? 4.711 20.947 -27.058 1.00 92.69 212 PRO A N 1
ATOM 1671 C CA . PRO A 1 212 ? 3.260 20.785 -27.073 1.00 92.69 212 PRO A CA 1
ATOM 1672 C C . PRO A 1 212 ? 2.857 19.307 -27.007 1.00 92.69 212 PRO A C 1
ATOM 1674 O O . PRO A 1 212 ? 3.489 18.457 -27.630 1.00 92.69 212 PRO A O 1
ATOM 1677 N N . LEU A 1 213 ? 1.780 19.020 -26.286 1.00 83.81 213 LEU A N 1
ATOM 1678 C CA . LEU A 1 213 ? 1.189 17.700 -26.120 1.00 83.81 213 LEU A CA 1
ATOM 1679 C C . LEU A 1 213 ? -0.337 17.839 -26.137 1.00 83.81 213 LEU A C 1
ATOM 1681 O O . LEU A 1 213 ? -0.895 18.642 -25.395 1.00 83.81 213 LEU A O 1
ATOM 1685 N N . GLU A 1 214 ? -1.029 17.054 -26.963 1.00 83.38 214 GLU A N 1
ATOM 1686 C CA . GLU A 1 214 ? -2.497 17.011 -26.961 1.00 83.38 214 GLU A CA 1
ATOM 1687 C C . GLU A 1 214 ? -3.001 16.300 -25.694 1.00 83.38 214 GLU A C 1
ATOM 1689 O O . GLU A 1 214 ? -3.263 15.101 -25.686 1.00 83.38 214 GLU A O 1
ATOM 1694 N N . SER A 1 215 ? -3.073 17.043 -24.591 1.00 79.69 215 SER A N 1
ATOM 1695 C CA . SER A 1 215 ? -3.484 16.553 -23.278 1.00 79.69 215 SER A CA 1
ATOM 1696 C C . SER A 1 215 ? -4.148 17.668 -22.470 1.00 79.69 215 SER A C 1
ATOM 1698 O O . SER A 1 215 ? -3.810 18.844 -22.609 1.00 79.69 215 SER A O 1
ATOM 1700 N N . ASP A 1 216 ? -5.080 17.290 -21.597 1.00 88.06 216 ASP A N 1
ATOM 1701 C CA . ASP A 1 216 ? -5.680 18.163 -20.587 1.00 88.06 216 ASP A CA 1
ATOM 1702 C C . ASP A 1 216 ? -4.867 18.181 -19.281 1.00 88.06 216 ASP A C 1
ATOM 1704 O O . ASP A 1 216 ? -5.374 18.630 -18.257 1.00 88.06 216 ASP A O 1
ATOM 1708 N N . LYS A 1 217 ? -3.628 17.671 -19.299 1.00 88.88 217 LYS A N 1
ATOM 1709 C CA . LYS A 1 217 ? -2.697 17.629 -18.165 1.00 88.88 217 LYS A CA 1
ATOM 1710 C C . LYS A 1 217 ? -1.426 18.429 -18.425 1.00 88.88 217 LYS A C 1
ATOM 1712 O O . LYS A 1 217 ? -1.143 18.860 -19.545 1.00 88.88 217 LYS A O 1
ATOM 1717 N N . ILE A 1 218 ? -0.670 18.623 -17.352 1.00 90.50 218 ILE A N 1
ATOM 1718 C CA . ILE A 1 218 ? 0.642 19.262 -17.325 1.00 90.50 218 ILE A CA 1
ATOM 1719 C C . ILE A 1 218 ? 1.687 18.188 -17.018 1.00 90.50 218 ILE A C 1
ATOM 1721 O O . ILE A 1 218 ? 1.455 17.305 -16.189 1.00 90.50 218 ILE A O 1
ATOM 1725 N N . TYR A 1 219 ? 2.835 18.271 -17.688 1.00 91.25 219 TYR A N 1
ATOM 1726 C CA . TYR A 1 219 ? 3.921 17.305 -17.556 1.00 91.25 219 TYR A CA 1
ATOM 1727 C C . TYR A 1 219 ? 5.229 18.054 -17.334 1.00 91.25 219 TYR A C 1
ATOM 1729 O O . TYR A 1 219 ? 5.568 18.964 -18.094 1.00 91.25 219 TYR A O 1
ATOM 1737 N N . ILE A 1 220 ? 5.985 17.662 -16.313 1.00 95.25 220 ILE A N 1
ATOM 1738 C CA . ILE A 1 220 ? 7.356 18.131 -16.118 1.00 95.25 220 ILE A CA 1
ATOM 1739 C C . ILE A 1 220 ? 8.259 16.912 -16.090 1.00 95.25 220 ILE A C 1
ATOM 1741 O O . ILE A 1 220 ? 8.143 16.060 -15.218 1.00 95.25 220 ILE A O 1
ATOM 1745 N N . ARG A 1 221 ? 9.169 16.830 -17.054 1.00 94.69 221 ARG A N 1
ATOM 1746 C CA . ARG A 1 221 ? 10.094 15.707 -17.205 1.00 94.69 221 ARG A CA 1
ATOM 1747 C C . ARG A 1 221 ? 11.505 16.234 -17.289 1.00 94.69 221 ARG A C 1
ATOM 1749 O O . ARG A 1 221 ? 11.718 17.378 -17.684 1.00 94.69 221 ARG A O 1
ATOM 1756 N N . GLY A 1 222 ? 12.492 15.428 -16.946 1.00 92.94 222 GLY A N 1
ATOM 1757 C CA . GLY A 1 222 ? 13.850 15.926 -17.008 1.00 92.94 222 GLY A CA 1
ATOM 1758 C C . GLY A 1 222 ? 14.925 14.898 -16.788 1.00 92.94 222 GLY A C 1
ATOM 1759 O O . GLY A 1 222 ? 14.644 13.707 -16.735 1.00 92.94 222 GLY A O 1
ATOM 1760 N N . ARG A 1 223 ? 16.166 15.386 -16.718 1.00 91.25 223 ARG A N 1
ATOM 1761 C CA . ARG A 1 223 ? 17.365 14.585 -16.470 1.00 91.25 223 ARG A CA 1
ATOM 1762 C C . ARG A 1 223 ? 18.242 15.187 -15.384 1.00 91.25 223 ARG A C 1
ATOM 1764 O O . ARG A 1 223 ? 18.386 16.406 -15.313 1.00 91.25 223 ARG A O 1
ATOM 1771 N N . VAL A 1 224 ? 18.892 14.334 -14.608 1.00 88.75 224 VAL A N 1
ATOM 1772 C CA . VAL A 1 224 ? 20.006 14.671 -13.722 1.00 88.75 224 VAL A CA 1
ATOM 1773 C C . VAL A 1 224 ? 21.287 14.107 -14.331 1.00 88.75 224 VAL A C 1
ATOM 1775 O O . VAL A 1 224 ? 21.360 12.919 -14.622 1.00 88.75 224 VAL A O 1
ATOM 1778 N N . LEU A 1 225 ? 22.282 14.955 -14.577 1.00 86.50 225 LEU A N 1
ATOM 1779 C CA . LEU A 1 225 ? 23.479 14.631 -15.349 1.00 86.50 225 LEU A CA 1
ATOM 1780 C C . LEU A 1 225 ? 24.762 14.972 -14.582 1.00 86.50 225 LEU A C 1
ATOM 1782 O O . LEU A 1 225 ? 24.861 16.035 -13.972 1.00 86.50 225 LEU A O 1
ATOM 1786 N N . ASP A 1 226 ? 25.781 14.123 -14.677 1.00 82.69 226 ASP A N 1
ATOM 1787 C CA . ASP A 1 226 ? 27.123 14.397 -14.164 1.00 82.69 226 ASP A CA 1
ATOM 1788 C C . ASP A 1 226 ? 27.851 15.446 -15.035 1.00 82.69 226 ASP A C 1
ATOM 1790 O O . ASP A 1 226 ? 27.367 15.895 -16.088 1.00 82.69 226 ASP A O 1
ATOM 1794 N N . ARG A 1 227 ? 29.069 15.828 -14.633 1.00 85.38 227 ARG A N 1
ATOM 1795 C CA . ARG A 1 227 ? 29.895 16.785 -15.394 1.00 85.38 227 ARG A CA 1
ATOM 1796 C C . ARG A 1 227 ? 30.184 16.338 -16.835 1.00 85.38 227 ARG A C 1
ATOM 1798 O O . ARG A 1 227 ? 30.383 17.179 -17.715 1.00 85.38 227 ARG A O 1
ATOM 1805 N N . ASN A 1 228 ? 30.185 15.029 -17.086 1.00 82.50 228 ASN A N 1
ATOM 1806 C CA . ASN A 1 228 ? 30.450 14.407 -18.382 1.00 82.50 228 ASN A CA 1
ATOM 1807 C C . ASN A 1 228 ? 29.175 14.234 -19.228 1.00 82.50 228 ASN A C 1
ATOM 1809 O O . ASN A 1 228 ? 29.268 13.801 -20.375 1.00 82.50 228 ASN A O 1
ATOM 1813 N N . GLY A 1 229 ? 28.001 14.599 -18.698 1.00 79.38 229 GLY A N 1
ATOM 1814 C CA . GLY A 1 229 ? 26.708 14.438 -19.362 1.00 79.38 229 GLY A CA 1
ATOM 1815 C C . GLY A 1 229 ? 26.111 13.033 -19.252 1.00 79.38 229 GLY A C 1
ATOM 1816 O O . GLY A 1 229 ? 25.228 12.704 -20.040 1.00 79.38 229 GLY A O 1
ATOM 1817 N N . ARG A 1 230 ? 26.587 12.205 -18.319 1.00 79.75 230 ARG A N 1
ATOM 1818 C CA . ARG A 1 230 ? 26.014 10.888 -18.011 1.00 79.75 230 ARG A CA 1
ATOM 1819 C C . ARG A 1 230 ? 24.879 11.033 -17.008 1.00 79.75 230 ARG A C 1
ATOM 1821 O O . ARG A 1 230 ? 24.951 11.902 -16.147 1.00 79.75 230 ARG A O 1
ATOM 1828 N N . GLY A 1 231 ? 23.860 10.187 -17.119 1.00 73.81 231 GLY A N 1
ATOM 1829 C CA . GLY A 1 231 ? 22.759 10.130 -16.162 1.00 73.81 231 GLY A CA 1
ATOM 1830 C C . GLY A 1 231 ? 23.232 9.891 -14.730 1.00 73.81 231 GLY A C 1
ATOM 1831 O O . GLY A 1 231 ? 24.191 9.156 -14.508 1.00 73.81 231 GLY A O 1
ATOM 1832 N N . VAL A 1 232 ? 22.572 10.531 -13.768 1.00 72.50 232 VAL A N 1
ATOM 1833 C CA . VAL A 1 232 ? 22.786 10.313 -12.335 1.00 72.50 232 VAL A CA 1
ATOM 1834 C C . VAL A 1 232 ? 21.477 9.822 -11.738 1.00 72.50 232 VAL A C 1
ATOM 1836 O O . VAL A 1 232 ? 20.538 10.602 -11.566 1.00 72.50 232 VAL A O 1
ATOM 1839 N N . GLY A 1 233 ? 21.419 8.528 -11.442 1.00 63.06 233 GLY A N 1
ATOM 1840 C CA . GLY A 1 233 ? 20.290 7.914 -10.750 1.00 63.06 233 GLY A CA 1
ATOM 1841 C C . GLY A 1 233 ? 20.327 8.084 -9.242 1.00 63.06 233 GLY A C 1
ATOM 1842 O O . GLY A 1 233 ? 21.325 8.527 -8.671 1.00 63.06 233 GLY A O 1
ATOM 1843 N N . GLY A 1 234 ? 19.208 7.753 -8.601 1.00 57.81 234 GLY A N 1
ATOM 1844 C CA . GLY A 1 234 ? 19.067 7.824 -7.147 1.00 57.81 234 GLY A CA 1
ATOM 1845 C C . GLY A 1 234 ? 18.940 9.251 -6.608 1.00 57.81 234 GLY A C 1
ATOM 1846 O O . GLY A 1 234 ? 18.986 9.464 -5.395 1.00 57.81 234 GLY A O 1
ATOM 1847 N N . VAL A 1 235 ? 18.792 10.252 -7.481 1.00 73.12 235 VAL A N 1
ATOM 1848 C CA . VAL A 1 235 ? 18.652 11.642 -7.055 1.00 73.12 235 VAL A CA 1
ATOM 1849 C C . VAL A 1 235 ? 17.187 11.930 -6.794 1.00 73.12 235 VAL A C 1
ATOM 1851 O O . VAL A 1 235 ? 16.361 11.889 -7.700 1.00 73.12 235 VAL A O 1
ATOM 1854 N N . VAL A 1 236 ? 16.874 12.262 -5.544 1.00 80.75 236 VAL A N 1
ATOM 1855 C CA . VAL A 1 236 ? 15.538 12.710 -5.158 1.00 80.75 236 VAL A CA 1
ATOM 1856 C C . VAL A 1 236 ? 15.300 14.095 -5.750 1.00 80.75 236 VAL A C 1
ATOM 1858 O O . VAL A 1 236 ? 15.853 15.094 -5.281 1.00 80.75 236 VAL A O 1
ATOM 1861 N N . VAL A 1 237 ? 14.485 14.142 -6.797 1.00 90.56 237 VAL A N 1
ATOM 1862 C CA . VAL A 1 237 ? 13.959 15.369 -7.380 1.00 90.56 237 VAL A CA 1
ATOM 1863 C C . VAL A 1 237 ? 12.650 15.667 -6.673 1.00 90.56 237 VAL A C 1
ATOM 1865 O O . VAL A 1 237 ? 11.732 14.856 -6.678 1.00 90.56 237 VAL A O 1
ATOM 1868 N N . LYS A 1 238 ? 12.548 16.832 -6.052 1.00 90.00 238 LYS A N 1
ATOM 1869 C CA . LYS A 1 238 ? 11.311 17.344 -5.482 1.00 90.00 238 LYS A CA 1
ATOM 1870 C C . LYS A 1 238 ? 10.684 18.312 -6.467 1.00 90.00 238 LYS A C 1
ATOM 1872 O O . LYS A 1 238 ? 11.378 19.186 -6.978 1.00 90.00 238 LYS A O 1
ATOM 1877 N N . ILE A 1 239 ? 9.380 18.200 -6.683 1.00 91.56 239 ILE A N 1
ATOM 1878 C CA . ILE A 1 239 ? 8.566 19.247 -7.296 1.00 91.56 239 ILE A CA 1
ATOM 1879 C C . ILE A 1 239 ? 7.700 19.895 -6.218 1.00 91.56 239 ILE A C 1
ATOM 1881 O O . ILE A 1 239 ? 7.137 19.210 -5.364 1.00 91.56 239 ILE A O 1
ATOM 1885 N N . GLN A 1 240 ? 7.595 21.219 -6.240 1.00 90.81 240 GLN A N 1
ATOM 1886 C CA . GLN A 1 240 ? 6.833 21.974 -5.254 1.00 90.81 240 GLN A CA 1
ATOM 1887 C C . GLN A 1 240 ? 6.058 23.119 -5.910 1.00 90.81 240 GLN A C 1
ATOM 1889 O O . GLN A 1 240 ? 6.567 23.810 -6.792 1.00 90.81 240 GLN A O 1
ATOM 1894 N N . ALA A 1 241 ? 4.836 23.340 -5.431 1.00 85.06 241 ALA A N 1
ATOM 1895 C CA . ALA A 1 241 ? 4.062 24.551 -5.663 1.00 85.06 241 ALA A CA 1
ATOM 1896 C C . ALA A 1 241 ? 3.342 24.916 -4.361 1.00 85.06 241 ALA A C 1
ATOM 1898 O O . ALA A 1 241 ? 2.548 24.133 -3.842 1.00 85.06 241 ALA A O 1
ATOM 1899 N N . TRP A 1 242 ? 3.631 26.106 -3.831 1.00 86.50 242 TRP A N 1
ATOM 1900 C CA . TRP A 1 242 ? 3.147 26.548 -2.517 1.00 86.50 242 TRP A CA 1
ATOM 1901 C C . TRP A 1 242 ? 3.537 25.566 -1.391 1.00 86.50 242 TRP A C 1
ATOM 1903 O O . TRP A 1 242 ? 4.731 25.324 -1.190 1.00 86.50 242 TRP A O 1
ATOM 1913 N N . ASP A 1 243 ? 2.557 25.049 -0.647 1.00 79.62 243 ASP A N 1
ATOM 1914 C CA . ASP A 1 243 ? 2.690 24.048 0.417 1.00 79.62 243 ASP A CA 1
ATOM 1915 C C . ASP A 1 243 ? 2.602 22.598 -0.089 1.00 79.62 243 ASP A C 1
ATOM 1917 O O . ASP A 1 243 ? 2.942 21.675 0.650 1.00 79.62 243 ASP A O 1
ATOM 1921 N N . TRP A 1 244 ? 2.207 22.383 -1.347 1.00 85.06 244 TRP A N 1
ATOM 1922 C CA . TRP A 1 244 ? 2.173 21.063 -1.970 1.00 85.06 244 TRP A CA 1
ATOM 1923 C C . TRP A 1 244 ? 3.536 20.681 -2.550 1.00 85.06 244 TRP A C 1
ATOM 1925 O O . TRP A 1 244 ? 4.181 21.474 -3.243 1.00 85.06 244 TRP A O 1
ATOM 1935 N N . SER A 1 245 ? 3.948 19.432 -2.338 1.00 83.25 245 SER A N 1
ATOM 1936 C CA . SER A 1 245 ? 5.102 18.852 -3.017 1.00 83.25 245 SER A CA 1
ATOM 1937 C C . SER A 1 245 ? 4.996 17.344 -3.159 1.00 83.25 245 SER A C 1
ATOM 1939 O O . SER A 1 245 ? 4.415 16.687 -2.299 1.00 83.25 245 SER A O 1
ATOM 1941 N N . VAL A 1 246 ? 5.648 16.808 -4.185 1.00 71.62 246 VAL A N 1
ATOM 1942 C CA . VAL A 1 246 ? 5.922 15.375 -4.340 1.00 71.62 246 VAL A CA 1
ATOM 1943 C C . VAL A 1 246 ? 7.374 15.185 -4.764 1.00 71.62 246 VAL A C 1
ATOM 1945 O O . VAL A 1 246 ? 8.024 16.124 -5.232 1.00 71.62 246 VAL A O 1
ATOM 1948 N N . THR A 1 247 ? 7.900 13.984 -4.583 1.00 79.50 247 THR A N 1
ATOM 1949 C CA . THR A 1 247 ? 9.258 13.631 -4.988 1.00 79.50 247 THR A CA 1
ATOM 1950 C C . THR A 1 247 ? 9.228 12.527 -6.034 1.00 79.50 247 THR A C 1
ATOM 1952 O O . THR A 1 247 ? 8.268 11.770 -6.141 1.00 79.50 247 THR A O 1
ATOM 1955 N N . HIS A 1 248 ? 10.279 12.472 -6.840 1.00 77.50 248 HIS A N 1
ATOM 1956 C CA . HIS A 1 248 ? 10.552 11.396 -7.774 1.00 77.50 248 HIS A CA 1
ATOM 1957 C C . HIS A 1 248 ? 12.052 11.126 -7.750 1.00 77.50 248 HIS A C 1
ATOM 1959 O O . HIS A 1 248 ? 12.858 12.057 -7.711 1.00 77.50 248 HIS A O 1
ATOM 1965 N N . VAL A 1 249 ? 12.437 9.857 -7.753 1.00 74.56 249 VAL A N 1
ATOM 1966 C CA . VAL A 1 249 ? 13.846 9.468 -7.761 1.00 74.56 249 VAL A CA 1
ATOM 1967 C C . VAL A 1 249 ? 14.282 9.307 -9.205 1.00 74.56 249 VAL A C 1
ATOM 1969 O O . VAL A 1 249 ? 13.644 8.575 -9.955 1.00 74.56 249 VAL A O 1
ATOM 1972 N N . SER A 1 250 ? 15.349 10.000 -9.602 1.00 71.88 250 SER A N 1
ATOM 1973 C CA . SER A 1 250 ? 15.874 9.851 -10.952 1.00 71.88 250 SER A CA 1
ATOM 1974 C C . SER A 1 250 ? 16.317 8.413 -11.220 1.00 71.88 250 SER A C 1
ATOM 1976 O O . SER A 1 250 ? 16.932 7.762 -10.368 1.00 71.88 250 SER A O 1
ATOM 1978 N N . ASP A 1 251 ? 16.041 7.925 -12.422 1.00 57.94 251 ASP A N 1
ATOM 1979 C CA . ASP A 1 251 ? 16.510 6.620 -12.871 1.00 57.94 251 ASP A CA 1
ATOM 1980 C C . ASP A 1 251 ? 18.019 6.643 -13.205 1.00 57.94 251 ASP A C 1
ATOM 1982 O O . ASP A 1 251 ? 18.676 7.678 -13.142 1.00 57.94 251 ASP A O 1
ATOM 1986 N N . GLY A 1 252 ? 18.602 5.511 -13.592 1.00 47.56 252 GLY A N 1
ATOM 1987 C CA . GLY A 1 252 ? 20.021 5.370 -13.940 1.00 47.56 252 GLY A CA 1
ATOM 1988 C C . GLY A 1 252 ? 20.475 6.247 -15.116 1.00 47.56 252 GLY A C 1
ATOM 1989 O O . GLY A 1 252 ? 21.644 6.621 -15.185 1.00 47.56 252 GLY A O 1
ATOM 1990 N N . ASN A 1 253 ? 19.554 6.668 -15.989 1.00 52.78 253 ASN A N 1
ATOM 1991 C CA . ASN A 1 253 ? 19.794 7.648 -17.053 1.00 52.78 253 ASN A CA 1
ATOM 1992 C C . ASN A 1 253 ? 19.601 9.099 -16.575 1.00 52.78 253 ASN A C 1
ATOM 1994 O O . ASN A 1 253 ? 19.717 10.051 -17.357 1.00 52.78 253 ASN A O 1
ATOM 1998 N N . GLY A 1 254 ? 19.336 9.276 -15.284 1.00 70.62 254 GLY A N 1
ATOM 1999 C CA . GLY A 1 254 ? 19.013 10.531 -14.641 1.00 70.62 254 GLY A CA 1
ATOM 2000 C C . GLY A 1 254 ? 17.588 10.998 -14.895 1.00 70.62 254 GLY A C 1
ATOM 2001 O O . GLY A 1 254 ? 17.271 12.115 -14.493 1.00 70.62 254 GLY A O 1
ATOM 2002 N N . LEU A 1 255 ? 16.742 10.225 -15.578 1.00 75.38 255 LEU A N 1
ATOM 2003 C CA . LEU A 1 255 ? 15.402 10.658 -15.948 1.00 75.38 255 LEU A CA 1
ATOM 2004 C C . LEU A 1 255 ? 14.501 10.757 -14.724 1.00 75.38 255 LEU A C 1
ATOM 2006 O O . LEU A 1 255 ? 14.535 9.908 -13.843 1.00 75.38 255 LEU A O 1
ATOM 2010 N N . PHE A 1 256 ? 13.663 11.782 -14.701 1.00 85.75 256 PHE A N 1
ATOM 2011 C CA . PHE A 1 256 ? 12.578 11.920 -13.739 1.00 85.75 256 PHE A CA 1
ATOM 2012 C C . PHE A 1 256 ? 11.336 12.467 -14.436 1.00 85.75 256 PHE A C 1
ATOM 2014 O O . PHE A 1 256 ? 11.434 13.155 -15.463 1.00 85.75 256 PHE A O 1
ATOM 2021 N N . SER A 1 257 ? 10.165 12.213 -13.855 1.00 87.31 257 SER A N 1
ATOM 2022 C CA . SER A 1 257 ? 8.902 12.730 -14.378 1.00 87.31 257 SER A CA 1
ATOM 2023 C C . SER A 1 257 ? 7.892 13.056 -13.285 1.00 87.31 257 SER A C 1
ATOM 2025 O O . SER A 1 257 ? 7.730 12.308 -12.328 1.00 87.31 257 SER A O 1
ATOM 2027 N N . PHE A 1 258 ? 7.171 14.150 -13.496 1.00 84.50 258 PHE A N 1
ATOM 2028 C CA . PHE A 1 258 ? 5.985 14.572 -12.767 1.00 84.50 258 PHE A CA 1
ATOM 2029 C C . PHE A 1 258 ? 4.879 14.775 -13.795 1.00 84.50 258 PHE A C 1
ATOM 2031 O O . PHE A 1 258 ? 4.708 15.856 -14.370 1.00 84.50 258 PHE A O 1
ATOM 2038 N N . ASP A 1 259 ? 4.174 13.689 -14.072 1.00 87.12 259 ASP A N 1
ATOM 2039 C CA . ASP A 1 259 ? 3.153 13.628 -15.104 1.00 87.12 259 ASP A CA 1
ATOM 2040 C C . ASP A 1 259 ? 1.757 13.759 -14.486 1.00 87.12 259 ASP A C 1
ATOM 2042 O O . ASP A 1 259 ? 1.522 13.375 -13.342 1.00 87.12 259 ASP A O 1
ATOM 2046 N N . GLY A 1 260 ? 0.800 14.300 -15.244 1.00 78.12 260 GLY A N 1
ATOM 2047 C CA . GLY A 1 260 ? -0.591 14.373 -14.785 1.00 78.12 260 GLY A CA 1
ATOM 2048 C C . GLY A 1 260 ? -0.895 15.525 -13.820 1.00 78.12 260 GLY A C 1
ATOM 2049 O O . GLY A 1 260 ? -1.962 15.537 -13.204 1.00 78.12 260 GLY A O 1
ATOM 2050 N N . LEU A 1 261 ? -0.003 16.514 -13.713 1.00 85.38 261 LEU A N 1
ATOM 2051 C CA . LEU A 1 261 ? -0.224 17.725 -12.924 1.00 85.38 261 LEU A CA 1
ATOM 2052 C C . LEU A 1 261 ? -1.449 18.494 -13.451 1.00 85.38 261 LEU A C 1
ATOM 2054 O O . LEU A 1 261 ? -1.751 18.485 -14.649 1.00 85.38 261 LEU A O 1
ATOM 2058 N N . ASN A 1 262 ? -2.174 19.154 -12.547 1.00 88.94 262 ASN A N 1
ATOM 2059 C CA . ASN A 1 262 ? -3.477 19.759 -12.841 1.00 88.94 262 ASN A CA 1
ATOM 2060 C C . ASN A 1 262 ? -3.602 21.238 -12.425 1.00 88.94 262 ASN A C 1
ATOM 2062 O O . ASN A 1 262 ? -4.714 21.766 -12.391 1.00 88.94 262 ASN A O 1
ATOM 2066 N N . GLN A 1 263 ? -2.490 21.903 -12.103 1.00 89.19 263 GLN A N 1
ATOM 2067 C CA . GLN A 1 263 ? -2.458 23.328 -11.764 1.00 89.19 263 GLN A CA 1
ATOM 2068 C C . GLN A 1 263 ? -1.481 24.067 -12.694 1.00 89.19 263 GLN A C 1
ATOM 2070 O O . GLN A 1 263 ? -0.295 23.746 -12.697 1.00 89.19 263 GLN A O 1
ATOM 2075 N N . PRO A 1 264 ? -1.929 25.055 -13.492 1.00 93.69 264 PRO A N 1
ATOM 2076 C CA . PRO A 1 264 ? -1.074 25.775 -14.437 1.00 93.69 264 PRO A CA 1
ATOM 2077 C C . PRO A 1 264 ? -0.247 26.860 -13.735 1.00 93.69 264 PRO A C 1
ATOM 2079 O O . PRO A 1 264 ? -0.522 28.056 -13.854 1.00 93.69 264 PRO A O 1
ATOM 2082 N N . VAL A 1 265 ? 0.737 26.433 -12.948 1.00 93.25 265 VAL A N 1
ATOM 2083 C CA . VAL A 1 265 ? 1.623 27.299 -12.163 1.00 93.25 265 VAL A CA 1
ATOM 2084 C C . VAL A 1 265 ? 3.086 27.020 -12.470 1.00 93.25 265 VAL A C 1
ATOM 2086 O O . VAL A 1 265 ? 3.424 25.994 -13.051 1.00 93.25 265 VAL A O 1
ATOM 2089 N N . ALA A 1 266 ? 3.974 27.936 -12.088 1.00 92.81 266 ALA A N 1
ATOM 2090 C CA . ALA A 1 266 ? 5.393 27.614 -12.029 1.00 92.81 266 ALA A CA 1
ATOM 2091 C C . ALA A 1 266 ? 5.635 26.652 -10.860 1.00 92.81 266 ALA A C 1
ATOM 2093 O O . ALA A 1 266 ? 5.139 26.875 -9.754 1.00 92.81 266 ALA A O 1
ATOM 2094 N N . TYR A 1 267 ? 6.375 25.587 -11.135 1.00 94.62 267 TYR A N 1
ATOM 2095 C CA . TYR A 1 267 ? 6.780 24.603 -10.151 1.00 94.62 267 TYR A CA 1
ATOM 2096 C C . TYR A 1 267 ? 8.268 24.758 -9.865 1.00 94.62 267 TYR A C 1
ATOM 2098 O O . TYR A 1 267 ? 9.090 24.781 -10.786 1.00 94.62 267 TYR A O 1
ATOM 2106 N N . THR A 1 268 ? 8.624 24.794 -8.587 1.00 94.94 268 THR A N 1
ATOM 2107 C CA . THR A 1 268 ? 10.018 24.724 -8.164 1.00 94.94 268 THR A CA 1
ATOM 2108 C C . THR A 1 268 ? 10.449 23.266 -8.180 1.00 94.94 268 THR A C 1
ATOM 2110 O O . THR A 1 268 ? 9.899 22.452 -7.436 1.00 94.94 268 THR A O 1
ATOM 2113 N N . LEU A 1 269 ? 11.441 22.931 -9.002 1.00 95.88 269 LEU A N 1
ATOM 2114 C CA . LEU A 1 269 ? 12.132 21.652 -8.918 1.00 95.88 269 LEU A CA 1
ATOM 2115 C C . LEU A 1 269 ? 13.418 21.831 -8.128 1.00 95.88 269 LEU A C 1
ATOM 2117 O O . LEU A 1 269 ? 14.165 22.778 -8.377 1.00 95.88 269 LEU A O 1
ATOM 2121 N N . SER A 1 270 ? 13.706 20.918 -7.210 1.00 92.81 270 SER A N 1
ATOM 2122 C CA . SER A 1 270 ? 14.949 20.904 -6.441 1.00 92.81 270 SER A CA 1
ATOM 2123 C C . SER A 1 270 ? 15.478 19.490 -6.247 1.00 92.81 270 SER A C 1
ATOM 2125 O O . SER A 1 270 ? 14.738 18.519 -6.359 1.00 92.81 270 SER A O 1
ATOM 2127 N N . LEU A 1 271 ? 16.775 19.367 -5.974 1.00 90.00 271 LEU A N 1
ATOM 2128 C CA . LEU A 1 271 ? 17.390 18.089 -5.627 1.00 90.00 271 LEU A CA 1
ATOM 2129 C C . LEU A 1 271 ? 17.594 18.034 -4.107 1.00 90.00 271 LEU A C 1
ATOM 2131 O O . LEU A 1 271 ? 18.383 18.814 -3.572 1.00 90.00 271 LEU A O 1
ATOM 2135 N N . GLU A 1 272 ? 16.908 17.137 -3.396 1.00 79.94 272 GLU A N 1
ATOM 2136 C CA . GLU A 1 272 ? 16.909 17.152 -1.919 1.00 79.94 272 GLU A CA 1
ATOM 2137 C C . GLU A 1 272 ? 18.287 16.843 -1.319 1.00 79.94 272 GLU A C 1
ATOM 2139 O O . GLU A 1 272 ? 18.697 17.461 -0.337 1.00 79.94 272 GLU A O 1
ATOM 2144 N N . ASN A 1 273 ? 19.053 15.968 -1.973 1.00 68.00 273 ASN A N 1
ATOM 2145 C CA . ASN A 1 273 ? 20.404 15.598 -1.544 1.00 68.00 273 ASN A CA 1
ATOM 2146 C C . ASN A 1 273 ? 21.482 16.620 -1.965 1.00 68.00 273 ASN A C 1
ATOM 2148 O O . ASN A 1 273 ? 22.654 16.447 -1.629 1.00 68.00 273 ASN A O 1
ATOM 2152 N N . TYR A 1 274 ? 21.109 17.690 -2.686 1.00 75.75 274 TYR A N 1
ATOM 2153 C CA . TYR A 1 274 ? 22.040 18.679 -3.245 1.00 75.75 274 TYR A CA 1
ATOM 2154 C C . TYR A 1 274 ? 21.573 20.110 -2.948 1.00 75.75 274 TYR A C 1
ATOM 2156 O O . TYR A 1 274 ? 20.935 20.758 -3.788 1.00 75.75 274 TYR A O 1
ATOM 2164 N N . PRO A 1 275 ? 21.918 20.642 -1.760 1.00 66.00 275 PRO A N 1
ATOM 2165 C CA . PRO A 1 275 ? 21.473 21.957 -1.323 1.00 66.00 275 PRO A CA 1
ATOM 2166 C C . PRO A 1 275 ? 21.793 23.049 -2.353 1.00 66.00 275 PRO A C 1
ATOM 2168 O O . PRO A 1 275 ? 22.941 23.234 -2.756 1.00 66.00 275 PRO A O 1
ATOM 2171 N N . GLY A 1 276 ? 20.765 23.793 -2.768 1.00 70.19 276 GLY A N 1
ATOM 2172 C CA . GLY A 1 276 ? 20.886 24.907 -3.715 1.00 70.19 276 GLY A CA 1
ATOM 2173 C C . GLY A 1 276 ? 20.708 24.542 -5.194 1.00 70.19 276 GLY A C 1
ATOM 2174 O O . GLY A 1 276 ? 20.595 25.451 -6.017 1.00 70.19 276 GLY A O 1
ATOM 2175 N N . ALA A 1 277 ? 20.615 23.257 -5.547 1.00 84.56 277 ALA A N 1
ATOM 2176 C CA . ALA A 1 277 ? 20.236 22.842 -6.893 1.00 84.56 277 ALA A CA 1
ATOM 2177 C C . ALA A 1 277 ? 18.714 22.971 -7.065 1.00 84.56 277 ALA A C 1
ATOM 2179 O O . ALA A 1 277 ? 17.957 22.125 -6.594 1.00 84.56 277 ALA A O 1
ATOM 2180 N N . SER A 1 278 ? 18.263 24.046 -7.721 1.00 90.94 278 SER A N 1
ATOM 2181 C CA . SER A 1 278 ? 16.844 24.271 -8.024 1.00 90.94 278 SER A CA 1
ATOM 2182 C C . SER A 1 278 ? 16.623 24.975 -9.363 1.00 90.94 278 SER A C 1
ATOM 2184 O O . SER A 1 278 ? 17.541 25.600 -9.902 1.00 90.94 278 SER A O 1
ATOM 2186 N N . VAL A 1 279 ? 15.412 24.852 -9.904 1.00 94.19 279 VAL A N 1
ATOM 2187 C CA . VAL A 1 279 ? 14.963 25.509 -11.135 1.00 94.19 279 VAL A CA 1
ATOM 2188 C C . VAL A 1 279 ? 13.450 25.702 -11.124 1.00 94.19 279 VAL A C 1
ATOM 2190 O O . VAL A 1 279 ? 12.706 24.814 -10.722 1.00 94.19 279 VAL A O 1
ATOM 2193 N N . GLU A 1 280 ? 13.000 26.856 -11.608 1.00 94.62 280 GLU A N 1
ATOM 2194 C CA . GLU A 1 280 ? 11.584 27.125 -11.861 1.00 94.62 280 GLU A CA 1
ATOM 2195 C C . GLU A 1 280 ? 11.184 26.567 -13.230 1.00 94.62 280 GLU A C 1
ATOM 2197 O O . GLU A 1 280 ? 11.707 26.996 -14.263 1.00 94.62 280 GLU A O 1
ATOM 2202 N N . ALA A 1 281 ? 10.254 25.616 -13.237 1.00 95.25 281 ALA A N 1
ATOM 2203 C CA . ALA A 1 281 ? 9.709 24.995 -14.435 1.00 95.25 281 ALA A CA 1
ATOM 2204 C C . ALA A 1 281 ? 8.266 25.476 -14.670 1.00 95.25 281 ALA A C 1
ATOM 2206 O O . ALA A 1 281 ? 7.413 25.301 -13.797 1.00 95.25 281 ALA A O 1
ATOM 2207 N N . PRO A 1 282 ? 7.944 26.060 -15.837 1.00 94.12 282 PRO A N 1
ATOM 2208 C CA . PRO A 1 282 ? 6.569 26.438 -16.142 1.00 94.12 282 PRO A CA 1
ATOM 2209 C C . PRO A 1 282 ? 5.658 25.206 -16.250 1.00 94.12 282 PRO A C 1
ATOM 2211 O O . PRO A 1 282 ? 5.932 24.299 -17.036 1.00 94.12 282 PRO A O 1
ATOM 2214 N N . GLY A 1 283 ? 4.563 25.179 -15.494 1.00 93.50 283 GLY A N 1
ATOM 2215 C CA . GLY A 1 283 ? 3.477 24.217 -15.649 1.00 93.50 283 GLY A CA 1
ATOM 2216 C C . GLY A 1 283 ? 2.384 24.791 -16.543 1.00 93.50 283 GLY A C 1
ATOM 2217 O O . GLY A 1 283 ? 1.648 25.690 -16.145 1.00 93.50 283 GLY A O 1
ATOM 2218 N N . GLU A 1 284 ? 2.274 24.280 -17.765 1.00 93.69 284 GLU A N 1
ATOM 2219 C CA . GLU A 1 284 ? 1.322 24.764 -18.764 1.00 93.69 284 GLU A CA 1
ATOM 2220 C C . GLU A 1 284 ? 0.519 23.607 -19.348 1.00 93.69 284 GLU A C 1
ATOM 2222 O O . GLU A 1 284 ? 1.068 22.547 -19.653 1.00 93.69 284 GLU A O 1
ATOM 2227 N N . TRP A 1 285 ? -0.792 23.808 -19.493 1.00 92.12 285 TRP A N 1
ATOM 2228 C CA . TRP A 1 285 ? -1.694 22.795 -20.035 1.00 92.12 285 TRP A CA 1
ATOM 2229 C C . TRP A 1 285 ? -1.270 22.347 -21.429 1.00 92.12 285 TRP A C 1
ATOM 2231 O O . TRP A 1 285 ? -0.919 23.177 -22.272 1.00 92.12 285 TRP A O 1
ATOM 2241 N N . GLY A 1 286 ? -1.349 21.039 -21.676 1.00 89.31 286 GLY A N 1
ATOM 2242 C CA . GLY A 1 286 ? -1.023 20.474 -22.979 1.00 89.31 286 GLY A CA 1
ATOM 2243 C C . GLY A 1 286 ? 0.435 20.704 -23.368 1.00 89.31 286 GLY A C 1
ATOM 2244 O O . GLY A 1 286 ? 0.746 20.904 -24.543 1.00 89.31 286 GLY A O 1
ATOM 2245 N N . LYS A 1 287 ? 1.341 20.744 -22.385 1.00 91.12 287 LYS A N 1
ATOM 2246 C CA . LYS A 1 287 ? 2.782 20.835 -22.615 1.00 91.12 287 LYS A CA 1
ATOM 2247 C C . LYS A 1 287 ? 3.560 19.899 -21.702 1.00 91.12 287 LYS A C 1
ATOM 2249 O O . LYS A 1 287 ? 3.173 19.636 -20.564 1.00 91.12 287 LYS A O 1
ATOM 2254 N N . ILE A 1 288 ? 4.698 19.458 -22.226 1.00 93.38 288 ILE A N 1
ATOM 2255 C CA . ILE A 1 288 ? 5.797 18.884 -21.459 1.00 93.38 288 ILE A CA 1
ATOM 2256 C C . ILE A 1 288 ? 6.850 19.971 -21.290 1.00 93.38 288 ILE A C 1
ATOM 2258 O O . ILE A 1 288 ? 7.356 20.490 -22.284 1.00 93.38 288 ILE A O 1
ATOM 2262 N N . THR A 1 289 ? 7.199 20.297 -20.052 1.00 96.50 289 THR A N 1
ATOM 2263 C CA . THR A 1 289 ? 8.363 21.129 -19.741 1.00 96.50 289 THR A CA 1
ATOM 2264 C C . THR A 1 289 ? 9.547 20.223 -19.433 1.00 96.50 289 THR A C 1
ATOM 2266 O O . THR A 1 289 ? 9.485 19.412 -18.509 1.00 96.50 289 THR A O 1
ATOM 2269 N N . TRP A 1 290 ? 10.623 20.366 -20.207 1.00 94.38 290 TRP A N 1
ATOM 2270 C CA . TRP A 1 290 ? 11.842 19.577 -20.059 1.00 94.38 290 TRP A CA 1
ATOM 2271 C C . TRP A 1 290 ? 12.859 20.301 -19.185 1.00 94.38 290 TRP A C 1
ATOM 2273 O O . TRP A 1 290 ? 13.222 21.447 -19.457 1.00 94.38 290 TRP A O 1
ATOM 2283 N N . VAL A 1 291 ? 13.343 19.624 -18.149 1.00 96.81 291 VAL A N 1
ATOM 2284 C CA . VAL A 1 291 ? 14.271 20.163 -17.152 1.00 96.81 291 VAL A CA 1
ATOM 2285 C C . VAL A 1 291 ? 15.572 19.363 -17.151 1.00 96.81 291 VAL A C 1
ATOM 2287 O O . VAL A 1 291 ? 15.579 18.148 -17.301 1.00 96.81 291 VAL A O 1
ATOM 2290 N N . GLU A 1 292 ? 16.699 20.034 -16.964 1.00 95.75 292 GLU A N 1
ATOM 2291 C CA . GLU A 1 292 ? 18.001 19.391 -16.807 1.00 95.75 292 GLU A CA 1
ATOM 2292 C C . GLU A 1 292 ? 18.693 19.934 -15.561 1.00 95.75 292 GLU A C 1
ATOM 2294 O O . GLU A 1 292 ? 18.882 21.143 -15.434 1.00 95.75 292 GLU A O 1
ATOM 2299 N N . PHE A 1 293 ? 19.110 19.042 -14.669 1.00 94.44 293 PHE A N 1
ATOM 2300 C CA . PHE A 1 293 ? 20.077 19.325 -13.619 1.00 94.44 293 PHE A CA 1
ATOM 2301 C C . PHE A 1 293 ? 21.431 18.774 -14.035 1.00 94.44 293 PHE A C 1
ATOM 2303 O O . PHE A 1 293 ? 21.546 17.581 -14.285 1.00 94.44 293 PHE A O 1
ATOM 2310 N N . LYS A 1 294 ? 22.471 19.608 -14.084 1.00 92.19 294 LYS A N 1
ATOM 2311 C CA . LYS A 1 294 ? 23.823 19.164 -14.448 1.00 92.19 294 LYS A CA 1
ATOM 2312 C C . LYS A 1 294 ? 24.856 19.520 -13.382 1.00 92.19 294 LYS A C 1
ATOM 2314 O O . LYS A 1 294 ? 24.892 20.663 -12.926 1.00 92.19 294 LYS A O 1
ATOM 2319 N N . GLU A 1 295 ? 25.696 18.560 -13.002 1.00 87.50 295 GLU A N 1
ATOM 2320 C CA . GLU A 1 295 ? 26.812 18.751 -12.071 1.00 87.50 295 GLU A CA 1
ATOM 2321 C C . GLU A 1 295 ? 27.795 19.796 -12.632 1.00 87.50 295 GLU A C 1
ATOM 2323 O O . GLU A 1 295 ? 28.205 19.734 -13.798 1.00 87.50 295 GLU A O 1
ATOM 2328 N N . ARG A 1 296 ? 28.189 20.773 -11.808 1.00 79.50 296 ARG A N 1
ATOM 2329 C CA . ARG A 1 296 ? 29.263 21.714 -12.147 1.00 79.50 296 ARG A CA 1
ATOM 2330 C C . ARG A 1 296 ? 30.608 20.992 -12.218 1.00 79.50 296 ARG A C 1
ATOM 2332 O O . ARG A 1 296 ? 30.925 20.170 -11.360 1.00 79.50 296 ARG A O 1
ATOM 2339 N N . GLY A 1 297 ? 31.390 21.350 -13.238 1.00 65.69 297 GLY A N 1
ATOM 2340 C CA . GLY A 1 297 ? 32.796 20.961 -13.382 1.00 65.69 297 GLY A CA 1
ATOM 2341 C C . GLY A 1 297 ? 33.716 21.710 -12.432 1.00 65.69 297 GLY A C 1
ATOM 2342 O O . GLY A 1 297 ? 33.411 22.886 -12.126 1.00 65.69 297 GLY A O 1
#

pLDDT: mean 86.13, std 15.82, range [29.28, 98.62]

Foldseek 3Di:
DVVLVVVLVVLVVQLVVCLVVLVLVSNCVSLVVNCVSPCPRVVLVSLVSNLVSLQVVLVVCQVVVVLVSSLVSLVSSCVSPPDPVVSVVSNLLSVLCVQLVVCVPPDLLSNLQSLVVSCVVPVPRPCSLVSNLVSLQVVLVVCVVVLQLVQSLVSLVSNVVSPNDPVSVVVSVVSVVSCVVPPDDFFPDDDDPDDDPPPPFAKAKDWDDKDFAPFQFWKEKEFEAEQVRAGDWQWWKWKDDDPDIDTFTQTRRRITMDIRHNDQAWIWIATPVHPPHIDTWGTDGRMYTYMYIYGDD

Secondary structure (DSSP, 8-state):
-HHHHHHHHHHHHHHHHHHHTT-HHHHHHHHHHHHHH-TTTTHHHHHHHHHHHHHHHHHHHHHTT-HHHHHHHHHHHHHHSTT-HHHHHHHHHHHHHHHHHHHTTT-HHHHHHHHHHHHHH-TTSTTHHHHHHHHHHHHHHHHHHHT-HHHHHHHHHHHHHHS--HHHHHHHHHHHHHHHHS-PPP---S--SS-S----SPEEEEEEEEEE-SSSSEEEEEEEE-TTS-B--S-EEEEEETTEEEEEE--TT-EEEEEEE---SEEEEEETTSTT-EEEEE--TTEEEEEEEEE--

Radius of gyration: 26.14 Å; chains: 1; bounding box: 68×47×66 Å